Protein AF-0000000085141934 (afdb_homodimer)

Solvent-accessible surface area (backbone atoms only — not comparable to full-atom values): 21851 Å² total; per-residue (Å²): 130,81,70,78,76,76,70,78,76,74,47,70,60,29,41,35,45,53,34,51,67,64,70,46,56,40,81,40,24,25,36,36,51,43,63,67,32,80,94,67,38,55,36,77,86,66,45,39,72,68,51,45,50,60,54,63,32,51,36,57,75,70,73,80,62,63,93,77,66,41,42,32,33,40,36,23,40,51,70,57,92,44,36,26,33,28,64,47,36,29,38,47,75,44,71,34,67,92,65,46,52,99,59,34,39,30,41,42,62,42,81,46,67,72,53,53,75,37,41,58,21,31,25,29,41,51,64,95,53,65,87,61,34,53,34,54,15,70,63,46,25,65,23,40,52,68,28,29,38,74,65,72,69,64,72,62,73,55,76,75,72,59,75,63,54,72,67,60,52,48,61,64,66,46,62,77,66,77,62,77,74,65,79,78,68,74,78,70,78,78,123,130,81,70,77,77,75,70,77,78,76,47,71,60,28,42,34,43,51,34,50,67,63,69,45,58,40,81,40,24,26,36,34,53,44,64,68,32,80,95,68,38,55,37,77,85,66,45,39,73,69,51,45,49,59,54,65,33,51,38,56,75,68,74,82,63,61,94,77,65,40,42,32,34,40,36,24,39,52,71,56,92,43,37,27,33,29,63,46,37,30,39,47,75,44,71,34,68,91,66,46,52,99,59,35,38,31,43,42,63,42,82,46,67,71,54,54,75,38,43,58,20,32,24,31,40,52,66,95,52,66,86,61,34,54,33,54,15,70,64,44,25,66,23,41,52,67,29,29,37,74,66,72,69,64,71,62,74,55,77,74,74,59,74,62,54,72,66,60,51,48,62,65,69,44,62,78,65,75,64,78,69,67,77,78,66,72,76,69,76,76,122

pLDDT: mean 79.67, std 25.09, range [21.52, 98.88]

Nearest PDB structures (foldseek):
  3iuw-assembly1_A  TM=5.491E-01  e=1.235E+00  Enterococcus faecalis V583
  8pvk-assembly1_Cf  TM=3.190E-01  e=1.148E-01  Thermochaetoides thermophila DSM 1495
  8i9r-assembly1_Cy  TM=2.917E-01  e=1.385E-01  Thermochaetoides thermophila DSM 1495
  6m62-assembly1_v  TM=2.835E-01  e=7.975E-01  Saccharomyces cerevisiae S288C
  5wxl-assembly1_A  TM=2.607E-01  e=7.491E-01  Saccharomyces cerevisiae S288C

Radius of gyration: 30.85 Å; Cα contacts (8 Å, |Δi|>4): 625; chains: 2; bounding box: 71×120×101 Å

Organism: Micrococcus luteus (strain ATCC 4698 / DSM 20030 / JCM 1464 / CCM 169 / CCUG 5858 / IAM 1056 / NBRC 3333 / NCIMB 9278 / NCTC 2665 / VKM Ac-2230) (NCBI:txid465515)

Secondary structure (DSSP, 8-state):
-------PPPP--BHHHHHHHTT--GGGEEEEEE---TTS---TTT--HHHHHHHHHEEESSSSS-SS--SEEEEEEE-STTEEEEEEEEEEEEE-GGG--SSEEEEEEEE--TTGGGTTTEEEE--S-TT--EEEHHHHTTPBEEEES---------GGG----HHHHHHHHS-GGGS------------/-------PPPP--BHHHHHHHTT--GGGEEEEEE---TTS---TTT--HHHHHHHHHEEESSSSS-SS--SEEEEEEE-STTEEEEEEEEEEEEE-GGG--SSEEEEEEEE--TTGGGTTTEEEE--S-TT--EEEHHHHTTPBEEEES---------GGG----HHHHHHHHS-GGGS------------

Foldseek 3Di:
DPDPPPPPDDDFQFLLVVCVVLVHDLQQEKEFEDEADPVANPDPVSPDVVRVLVRVQKDWPDDLADPDHHQKYFYWYDPPAQKTATAFIKGWPAWPVVPDDPTITGTDIDTDCSPVQQHQFWIWGHDNPVVSRMDRRVVRRGTGTDTGDHDPPPPPPPPVVPPPDPVNVCVVPVPPVVPPPPPPPPPPPDD/DPDPPPPPDDDFQFLLVVCVVLVHDLQQEKEFEDEADPVANPDPVSPDVVRVLVRVQKDWPDDLADPDHHQKYFYWYDPPAQKTATAFIKGWPAWPVVPDDPTITGTDIDTDCSPVQQHQFWIWGHDNPVVSRMDRRVVRRGTGTDTGDHDPPPPPPPPVVPPPDPVNVCVVPVPPPPPPPPPPPPPPPDD

Structure (mmCIF, N/CA/C/O backbone):
data_AF-0000000085141934-model_v1
#
loop_
_entity.id
_entity.type
_entity.pdbx_description
1 polymer 'Uncharacterized protein'
#
loop_
_atom_site.group_PDB
_atom_site.id
_atom_site.type_symbol
_atom_site.label_atom_id
_atom_site.label_alt_id
_atom_site.label_comp_id
_atom_site.label_asym_id
_atom_site.label_entity_id
_atom_site.label_seq_id
_atom_site.pdbx_PDB_ins_code
_atom_site.Cartn_x
_atom_site.Cartn_y
_atom_site.Cartn_z
_atom_site.occupancy
_atom_site.B_iso_or_equiv
_atom_site.auth_seq_id
_atom_site.auth_comp_id
_atom_site.auth_asym_id
_atom_site.auth_atom_id
_atom_site.pdbx_PDB_model_num
ATOM 1 N N . MET A 1 1 ? 34.812 -0.593 -23.5 1 42.31 1 MET A N 1
ATOM 2 C CA . MET A 1 1 ? 34.312 -0.164 -22.188 1 42.31 1 MET A CA 1
ATOM 3 C C . MET A 1 1 ? 32.812 -0.449 -22.062 1 42.31 1 MET A C 1
ATOM 5 O O . MET A 1 1 ? 32.031 0.063 -22.844 1 42.31 1 MET A O 1
ATOM 9 N N . GLU A 1 2 ? 32.344 -1.693 -21.641 1 47.88 2 GLU A N 1
ATOM 10 C CA . GLU A 1 2 ? 30.938 -2.098 -21.562 1 47.88 2 GLU A CA 1
ATOM 11 C C . GLU A 1 2 ? 30.141 -1.168 -20.641 1 47.88 2 GLU A C 1
ATOM 13 O O . GLU A 1 2 ? 30.641 -0.764 -19.578 1 47.88 2 GLU A O 1
ATOM 18 N N . SER A 1 3 ? 29.453 -0.29 -21.188 1 53.97 3 SER A N 1
ATOM 19 C CA . SER A 1 3 ? 28.609 0.619 -20.422 1 53.97 3 SER A CA 1
ATOM 20 C C . SER A 1 3 ? 27.953 -0.098 -19.25 1 53.97 3 SER A C 1
ATOM 22 O O . SER A 1 3 ? 27.438 -1.211 -19.406 1 53.97 3 SER A O 1
ATOM 24 N N . PRO A 1 4 ? 28.281 0.188 -18.031 1 52.44 4 PRO A N 1
ATOM 25 C CA . PRO A 1 4 ? 27.703 -0.492 -16.875 1 52.44 4 PRO A CA 1
ATOM 26 C C . PRO A 1 4 ? 26.203 -0.729 -17.016 1 52.44 4 PRO A C 1
ATOM 28 O O . PRO A 1 4 ? 25.484 0.144 -17.5 1 52.44 4 PRO A O 1
ATOM 31 N N . GLN A 1 5 ? 25.75 -1.872 -17.453 1 55.22 5 GLN A N 1
ATOM 32 C CA . GLN A 1 5 ? 24.344 -2.236 -17.578 1 55.22 5 GLN A CA 1
ATOM 33 C C . GLN A 1 5 ? 23.531 -1.707 -16.406 1 55.22 5 GLN A C 1
ATOM 35 O O . GLN A 1 5 ? 23.797 -2.068 -15.25 1 55.22 5 GLN A O 1
ATOM 40 N N . LEU A 1 6 ? 23.062 -0.496 -16.328 1 58 6 LEU A N 1
ATOM 41 C CA . LEU A 1 6 ? 22.25 0.143 -15.305 1 58 6 LEU A CA 1
ATOM 42 C C . LEU A 1 6 ? 21.172 -0.812 -14.797 1 58 6 LEU A C 1
ATOM 44 O O . LEU A 1 6 ? 20.328 -1.276 -15.57 1 58 6 LEU A O 1
ATOM 48 N N . VAL A 1 7 ? 21.5 -1.661 -13.93 1 63 7 VAL A N 1
ATOM 49 C CA . VAL A 1 7 ? 20.5 -2.492 -13.25 1 63 7 VAL A CA 1
ATOM 50 C C . VAL A 1 7 ? 19.344 -1.623 -12.766 1 63 7 VAL A C 1
ATOM 52 O O . VAL A 1 7 ? 19.562 -0.609 -12.102 1 63 7 VAL A O 1
ATOM 55 N N . PRO A 1 8 ? 18.219 -1.773 -13.461 1 75.19 8 PRO A N 1
ATOM 56 C CA . PRO A 1 8 ? 17.062 -0.968 -13.039 1 75.19 8 PRO A CA 1
ATOM 57 C C . PRO A 1 8 ? 16.844 -0.999 -11.531 1 75.19 8 PRO A C 1
ATOM 59 O O . PRO A 1 8 ? 17.125 -2.014 -10.883 1 75.19 8 PRO A O 1
ATOM 62 N N . GLU A 1 9 ? 16.688 0.147 -10.836 1 83.88 9 GLU A N 1
ATOM 63 C CA . GLU A 1 9 ? 16.422 0.274 -9.406 1 83.88 9 GLU A CA 1
ATOM 64 C C . GLU A 1 9 ? 15.211 -0.568 -9 1 83.88 9 GLU A C 1
ATOM 66 O O . GLU A 1 9 ? 14.234 -0.662 -9.742 1 83.88 9 GLU A O 1
ATOM 71 N N . PRO A 1 10 ? 15.344 -1.278 -7.934 1 93 10 PRO A N 1
ATOM 72 C CA . PRO A 1 10 ? 14.227 -2.092 -7.449 1 93 10 PRO A CA 1
ATOM 73 C C . PRO A 1 10 ? 12.961 -1.269 -7.199 1 93 10 PRO A C 1
ATOM 75 O O . PRO A 1 10 ? 13.047 -0.092 -6.84 1 93 10 PRO A O 1
ATOM 78 N N . PHE A 1 11 ? 11.93 -1.837 -7.457 1 96.94 11 PHE A N 1
ATOM 79 C CA . PHE A 1 11 ? 10.641 -1.18 -7.273 1 96.94 11 PHE A CA 1
ATOM 80 C C . PHE A 1 11 ? 10.352 -0.966 -5.793 1 96.94 11 PHE A C 1
ATOM 82 O O . PHE A 1 11 ? 10.523 -1.879 -4.98 1 96.94 11 PHE A O 1
ATOM 89 N N . VAL A 1 12 ? 9.852 0.27 -5.473 1 97.38 12 VAL A N 1
ATOM 90 C CA . VAL A 1 12 ? 9.297 0.624 -4.168 1 97.38 12 VAL A CA 1
ATOM 91 C C . VAL A 1 12 ? 8.016 1.429 -4.359 1 97.38 12 VAL A C 1
ATOM 93 O O . VAL A 1 12 ? 7.984 2.396 -5.121 1 97.38 12 VAL A O 1
ATOM 96 N N . LEU A 1 13 ? 6.988 0.981 -3.738 1 98.62 13 LEU A N 1
ATOM 97 C CA . LEU A 1 13 ? 5.75 1.749 -3.82 1 98.62 13 LEU A CA 1
ATOM 98 C C . LEU A 1 13 ? 5.922 3.125 -3.184 1 98.62 13 LEU A C 1
ATOM 100 O O . LEU A 1 13 ? 6.453 3.24 -2.078 1 98.62 13 LEU A O 1
ATOM 104 N N . SER A 1 14 ? 5.43 4.113 -3.838 1 98.69 14 SER A N 1
ATOM 105 C CA . SER A 1 14 ? 5.598 5.477 -3.346 1 98.69 14 SER A CA 1
ATOM 106 C C . SER A 1 14 ? 4.258 6.094 -2.957 1 98.69 14 SER A C 1
ATOM 108 O O . SER A 1 14 ? 3.203 5.621 -3.391 1 98.69 14 SER A O 1
ATOM 110 N N . LEU A 1 15 ? 4.332 7.145 -2.127 1 98.81 15 LEU A N 1
ATOM 111 C CA . LEU A 1 15 ? 3.133 7.91 -1.802 1 98.81 15 LEU A CA 1
ATOM 112 C C . LEU A 1 15 ? 2.49 8.477 -3.064 1 98.81 15 LEU A C 1
ATOM 114 O O . LEU A 1 15 ? 1.263 8.539 -3.166 1 98.81 15 LEU A O 1
ATOM 118 N N . GLY A 1 16 ? 3.273 8.844 -4.012 1 98.69 16 GLY A N 1
ATOM 119 C CA . GLY A 1 16 ? 2.756 9.359 -5.273 1 98.69 16 GLY A CA 1
ATOM 120 C C . GLY A 1 16 ? 1.867 8.367 -6 1 98.69 16 GLY A C 1
ATOM 121 O O . GLY A 1 16 ? 0.856 8.75 -6.59 1 98.69 16 GLY A O 1
ATOM 122 N N . ALA A 1 17 ? 2.322 7.156 -6.016 1 98.56 17 ALA A N 1
ATOM 123 C CA . ALA A 1 17 ? 1.504 6.117 -6.637 1 98.56 17 ALA A CA 1
ATOM 124 C C . ALA A 1 17 ? 0.149 6 -5.941 1 98.56 17 ALA A C 1
ATOM 126 O O . ALA A 1 17 ? -0.879 5.832 -6.602 1 98.56 17 ALA A O 1
ATOM 127 N N . VAL A 1 18 ? 0.145 6.113 -4.633 1 98.75 18 VAL A N 1
ATOM 128 C CA . VAL A 1 18 ? -1.086 6.043 -3.854 1 98.75 18 VAL A CA 1
ATOM 129 C C . VAL A 1 18 ? -1.972 7.242 -4.172 1 98.75 18 VAL A C 1
ATOM 131 O O . VAL A 1 18 ? -3.172 7.09 -4.41 1 98.75 18 VAL A O 1
ATOM 134 N N . LEU A 1 19 ? -1.377 8.43 -4.172 1 98.69 19 LEU A N 1
ATOM 135 C CA . LEU A 1 19 ? -2.135 9.633 -4.492 1 98.69 19 LEU A CA 1
ATOM 136 C C . LEU A 1 19 ? -2.744 9.539 -5.887 1 98.69 19 LEU A C 1
ATOM 138 O O . LEU A 1 19 ? -3.916 9.867 -6.082 1 98.69 19 LEU A O 1
ATOM 142 N N . GLY A 1 20 ? -1.909 9.039 -6.816 1 98.38 20 GLY A N 1
ATOM 143 C CA . GLY A 1 20 ? -2.41 8.859 -8.164 1 98.38 20 GLY A CA 1
ATOM 144 C C . GLY A 1 20 ? -3.592 7.906 -8.242 1 98.38 20 GLY A C 1
ATOM 145 O O . GLY A 1 20 ? -4.574 8.188 -8.93 1 98.38 20 GLY A O 1
ATOM 146 N N . ALA A 1 21 ? -3.484 6.84 -7.582 1 98.25 21 ALA A N 1
ATOM 147 C CA . ALA A 1 21 ? -4.57 5.863 -7.559 1 98.25 21 ALA A CA 1
ATOM 148 C C . ALA A 1 21 ? -5.844 6.473 -6.984 1 98.25 21 ALA A C 1
ATOM 150 O O . ALA A 1 21 ? -6.953 6.105 -7.387 1 98.25 21 ALA A O 1
ATOM 151 N N . ALA A 1 22 ? -5.672 7.402 -6.055 1 97.88 22 ALA A N 1
ATOM 152 C CA . ALA A 1 22 ? -6.816 8.031 -5.398 1 97.88 22 ALA A CA 1
ATOM 153 C C . ALA A 1 22 ? -7.324 9.219 -6.211 1 97.88 22 ALA A C 1
ATOM 155 O O . ALA A 1 22 ? -8.297 9.875 -5.82 1 97.88 22 ALA A O 1
ATOM 156 N N . GLY A 1 23 ? -6.625 9.539 -7.281 1 97.12 23 GLY A N 1
ATOM 157 C CA . GLY A 1 23 ? -7.039 10.656 -8.117 1 97.12 23 GLY A CA 1
ATOM 158 C C . GLY A 1 23 ? -6.656 12.008 -7.547 1 97.12 23 GLY A C 1
ATOM 159 O O . GLY A 1 23 ? -7.285 13.023 -7.859 1 97.12 23 GLY A O 1
ATOM 160 N N . LEU A 1 24 ? -5.715 12.016 -6.637 1 98.12 24 LEU A N 1
ATOM 161 C CA . LEU A 1 24 ? -5.25 13.266 -6.039 1 98.12 24 LEU A CA 1
ATOM 162 C C . LEU A 1 24 ? -4.02 13.789 -6.77 1 98.12 24 LEU A C 1
ATOM 164 O O . LEU A 1 24 ? -3.016 13.086 -6.895 1 98.12 24 LEU A O 1
ATOM 168 N N . ASP A 1 25 ? -4.102 15 -7.27 1 98.38 25 ASP A N 1
ATOM 169 C CA . ASP A 1 25 ? -2.953 15.664 -7.871 1 98.38 25 ASP A CA 1
ATOM 170 C C . ASP A 1 25 ? -1.939 16.078 -6.805 1 98.38 25 ASP A C 1
ATOM 172 O O . ASP A 1 25 ? -2.264 16.844 -5.891 1 98.38 25 ASP A O 1
ATOM 176 N N . PRO A 1 26 ? -0.766 15.578 -6.961 1 98.31 26 PRO A N 1
ATOM 177 C CA . PRO A 1 26 ? 0.244 15.938 -5.965 1 98.31 26 PRO A CA 1
ATOM 178 C C . PRO A 1 26 ? 0.395 17.453 -5.797 1 98.31 26 PRO A C 1
ATOM 180 O O . PRO A 1 26 ? 0.723 17.922 -4.707 1 98.31 26 PRO A O 1
ATOM 183 N N . HIS A 1 27 ? 0.142 18.25 -6.809 1 98.25 27 HIS A N 1
ATOM 184 C CA . HIS A 1 27 ? 0.285 19.703 -6.719 1 98.25 27 HIS A CA 1
ATOM 185 C C . HIS A 1 27 ? -0.784 20.297 -5.812 1 98.25 27 HIS A C 1
ATOM 187 O O . HIS A 1 27 ? -0.673 21.453 -5.398 1 98.25 27 HIS A O 1
ATOM 193 N N . ASP A 1 28 ? -1.789 19.547 -5.539 1 98.31 28 ASP A N 1
ATOM 194 C CA . ASP A 1 28 ? -2.867 20.016 -4.668 1 98.31 28 ASP A CA 1
ATOM 195 C C . ASP A 1 28 ? -2.703 19.469 -3.252 1 98.31 28 ASP A C 1
ATOM 197 O O . ASP A 1 28 ? -3.639 19.516 -2.451 1 98.31 28 ASP A O 1
ATOM 201 N N . VAL A 1 29 ? -1.527 18.938 -3.027 1 98.62 29 VAL A N 1
ATOM 202 C CA . VAL A 1 29 ? -1.335 18.25 -1.756 1 98.62 29 VAL A CA 1
ATOM 203 C C . VAL A 1 29 ? -0.199 18.906 -0.978 1 98.62 29 VAL A C 1
ATOM 205 O O . VAL A 1 29 ? 0.802 19.328 -1.563 1 98.62 29 VAL A O 1
ATOM 208 N N . LEU A 1 30 ? -0.38 19.078 0.285 1 98.31 30 LEU A N 1
ATOM 209 C CA . LEU A 1 30 ? 0.646 19.422 1.262 1 98.31 30 LEU A CA 1
ATOM 210 C C . LEU A 1 30 ? 0.775 18.344 2.324 1 98.31 30 LEU A C 1
ATOM 212 O O . LEU A 1 30 ? -0.21 17.969 2.971 1 98.31 30 LEU A O 1
ATOM 216 N N . ALA A 1 31 ? 1.933 17.75 2.41 1 98.31 31 ALA A N 1
ATOM 217 C CA . ALA A 1 31 ? 2.193 16.797 3.48 1 98.31 31 ALA A CA 1
ATOM 218 C C . ALA A 1 31 ? 2.754 17.484 4.715 1 98.31 31 ALA A C 1
ATOM 220 O O . ALA A 1 31 ? 3.709 18.266 4.621 1 98.31 31 ALA A O 1
ATOM 221 N N . ILE A 1 32 ? 2.15 17.234 5.82 1 97.06 32 ILE A N 1
ATOM 222 C CA . ILE A 1 32 ? 2.547 17.844 7.078 1 97.06 32 ILE A CA 1
ATOM 223 C C . ILE A 1 32 ? 2.889 16.766 8.102 1 97.06 32 ILE A C 1
ATOM 225 O O . ILE A 1 32 ? 2.1 15.852 8.328 1 97.06 32 ILE A O 1
ATOM 229 N N . ARG A 1 33 ? 4.051 16.859 8.672 1 96.44 33 ARG A N 1
ATOM 230 C CA . ARG A 1 33 ? 4.5 15.891 9.656 1 96.44 33 ARG A CA 1
ATOM 231 C C . ARG A 1 33 ? 4.617 16.516 11.039 1 96.44 33 ARG A C 1
ATOM 233 O O . ARG A 1 33 ? 5.438 17.422 11.25 1 96.44 33 ARG A O 1
ATOM 240 N N . HIS A 1 34 ? 3.834 15.992 11.961 1 94 34 HIS A N 1
ATOM 241 C CA . HIS A 1 34 ? 3.93 16.422 13.359 1 94 34 HIS A CA 1
ATOM 242 C C . HIS A 1 34 ? 4.707 15.406 14.188 1 94 34 HIS A C 1
ATOM 244 O O . HIS A 1 34 ? 4.75 14.219 13.844 1 94 34 HIS A O 1
ATOM 250 N N . THR A 1 35 ? 5.359 15.898 15.133 1 90.06 35 THR A N 1
ATOM 251 C CA . THR A 1 35 ? 5.973 15.07 16.172 1 90.06 35 THR A CA 1
ATOM 252 C C . THR A 1 35 ? 5.391 15.398 17.531 1 90.06 35 THR A C 1
ATOM 254 O O . THR A 1 35 ? 4.762 16.438 17.719 1 90.06 35 THR A O 1
ATOM 257 N N . TYR A 1 36 ? 5.582 14.5 18.422 1 85.06 36 TYR A N 1
ATOM 258 C CA . TYR A 1 36 ? 5.07 14.711 19.766 1 85.06 36 TYR A CA 1
ATOM 259 C C . TYR A 1 36 ? 6.02 15.586 20.578 1 85.06 36 TYR A C 1
ATOM 261 O O . TYR A 1 36 ? 7.211 15.289 20.672 1 85.06 36 TYR A O 1
ATOM 269 N N . LYS A 1 37 ? 5.457 16.656 20.969 1 82.62 37 LYS A N 1
ATOM 270 C CA . LYS A 1 37 ? 6.18 17.578 21.844 1 82.62 37 LYS A CA 1
ATOM 271 C C . LYS A 1 37 ? 5.285 18.094 22.969 1 82.62 37 LYS A C 1
ATOM 273 O O . LYS A 1 37 ? 4.086 18.297 22.766 1 82.62 37 LYS A O 1
ATOM 278 N N . GLU A 1 38 ? 5.891 18.312 24.062 1 76.31 38 GLU A N 1
ATOM 279 C CA . GLU A 1 38 ? 5.152 18.766 25.25 1 76.31 38 GLU A CA 1
ATOM 280 C C . GLU A 1 38 ? 4.348 20.031 24.953 1 76.31 38 GLU A C 1
ATOM 282 O O . GLU A 1 38 ? 3.205 20.156 25.391 1 76.31 38 GLU A O 1
ATOM 287 N N . SER A 1 39 ? 4.852 20.984 24.281 1 75.25 39 SER A N 1
ATOM 288 C CA . SER A 1 39 ? 4.211 22.266 24.016 1 75.25 39 SER A CA 1
ATOM 289 C C . SER A 1 39 ? 3.148 22.141 22.938 1 75.25 39 SER A C 1
ATOM 291 O O . SER A 1 39 ? 2.297 23.016 22.781 1 75.25 39 SER A O 1
ATOM 293 N N . GLY A 1 40 ? 2.977 21.047 22.312 1 79.94 40 GLY A N 1
ATOM 294 C CA . GLY A 1 40 ? 2.027 20.844 21.219 1 79.94 40 GLY A CA 1
ATOM 295 C C . GLY A 1 40 ? 1.175 19.594 21.406 1 79.94 40 GLY A C 1
ATOM 296 O O . GLY A 1 40 ? 0.224 19.594 22.203 1 79.94 40 GLY A O 1
ATOM 297 N N . LEU A 1 41 ? 1.543 18.641 20.688 1 84.19 41 LEU A N 1
ATOM 298 C CA . LEU A 1 41 ? 0.923 17.328 20.828 1 84.19 41 LEU A CA 1
ATOM 299 C C . LEU A 1 41 ? 1.785 16.406 21.688 1 84.19 41 LEU A C 1
ATOM 301 O O . LEU A 1 41 ? 2.725 15.781 21.188 1 84.19 41 LEU A O 1
ATOM 305 N N . PRO A 1 42 ? 1.456 16.375 22.938 1 78.25 42 PRO A N 1
ATOM 306 C CA . PRO A 1 42 ? 2.432 15.789 23.859 1 78.25 42 PRO A CA 1
ATOM 307 C C . PRO A 1 42 ? 2.562 14.281 23.703 1 78.25 42 PRO A C 1
ATOM 309 O O . PRO A 1 42 ? 3.596 13.703 24.062 1 78.25 42 PRO A O 1
ATOM 312 N N . SER A 1 43 ? 1.417 13.57 23.391 1 81.19 43 SER A N 1
ATOM 313 C CA . SER A 1 43 ? 1.442 12.125 23.219 1 81.19 43 SER A CA 1
ATOM 314 C C . SER A 1 43 ? 0.399 11.664 22.219 1 81.19 43 SER A C 1
ATOM 316 O O . SER A 1 43 ? -0.473 12.438 21.812 1 81.19 43 SER A O 1
ATOM 318 N N . ARG A 1 44 ? 0.623 10.445 21.797 1 81.19 44 ARG A N 1
ATOM 319 C CA . ARG A 1 44 ? -0.367 9.852 20.906 1 81.19 44 ARG A CA 1
ATOM 320 C C . ARG A 1 44 ? -1.753 9.859 21.547 1 81.19 44 ARG A C 1
ATOM 322 O O . ARG A 1 44 ? -2.746 10.156 20.875 1 81.19 44 ARG A O 1
ATOM 329 N N . ALA A 1 45 ? -1.736 9.516 22.781 1 81 45 ALA A N 1
ATOM 330 C CA . ALA A 1 45 ? -3.004 9.469 23.516 1 81 45 ALA A CA 1
ATOM 331 C C . ALA A 1 45 ? -3.646 10.852 23.578 1 81 45 ALA A C 1
ATOM 333 O O . ALA A 1 45 ? -4.871 10.984 23.516 1 81 45 ALA A O 1
ATOM 334 N N . ALA A 1 46 ? -2.852 11.805 23.703 1 85.06 46 ALA A N 1
ATOM 335 C CA . ALA A 1 46 ? -3.344 13.172 23.859 1 85.06 46 ALA A CA 1
ATOM 336 C C . ALA A 1 46 ? -3.668 13.789 22.5 1 85.06 46 ALA A C 1
ATOM 338 O O . ALA A 1 46 ? -4.355 14.812 22.422 1 85.06 46 ALA A O 1
ATOM 339 N N . ALA A 1 47 ? -3.178 13.18 21.438 1 87.81 47 ALA A N 1
ATOM 340 C CA . ALA A 1 47 ? -3.355 13.719 20.094 1 87.81 47 ALA A CA 1
ATOM 341 C C . ALA A 1 47 ? -4.672 13.242 19.484 1 87.81 47 ALA A C 1
ATOM 343 O O . ALA A 1 47 ? -4.676 12.539 18.469 1 87.81 47 ALA A O 1
ATOM 344 N N . THR A 1 48 ? -5.762 13.727 20.094 1 90.19 48 THR A N 1
ATOM 345 C CA . THR A 1 48 ? -7.074 13.438 19.531 1 90.19 48 THR A CA 1
ATOM 346 C C . THR A 1 48 ? -7.25 14.117 18.172 1 90.19 48 THR A C 1
ATOM 348 O O . THR A 1 48 ? -6.555 15.086 17.859 1 90.19 48 THR A O 1
ATOM 351 N N . PRO A 1 49 ? -8.148 13.617 17.391 1 93.69 49 PRO A N 1
ATOM 352 C CA . PRO A 1 49 ? -8.398 14.258 16.109 1 93.69 49 PRO A CA 1
ATOM 353 C C . PRO A 1 49 ? -8.688 15.75 16.234 1 93.69 49 PRO A C 1
ATOM 355 O O . PRO A 1 49 ? -8.203 16.547 15.422 1 93.69 49 PRO A O 1
ATOM 358 N N . GLU A 1 50 ? -9.453 16.094 17.266 1 93.44 50 GLU A N 1
ATOM 359 C CA . GLU A 1 50 ? -9.805 17.5 17.469 1 93.44 50 GLU A CA 1
ATOM 360 C C . GLU A 1 50 ? -8.57 18.328 17.797 1 93.44 50 GLU A C 1
ATOM 362 O O . GLU A 1 50 ? -8.422 19.453 17.312 1 93.44 50 GLU A O 1
ATOM 367 N N . ARG A 1 51 ? -7.719 17.797 18.641 1 92.88 51 ARG A N 1
ATOM 368 C CA . ARG A 1 51 ? -6.523 18.516 19.047 1 92.88 51 ARG A CA 1
ATOM 369 C C . ARG A 1 51 ? -5.527 18.641 17.891 1 92.88 51 ARG A C 1
ATOM 371 O O . ARG A 1 51 ? -4.879 19.672 17.734 1 92.88 51 ARG A O 1
ATOM 378 N N . VAL A 1 52 ? -5.402 17.609 17.125 1 95.44 52 VAL A N 1
ATOM 379 C CA . VAL A 1 52 ? -4.492 17.641 15.984 1 95.44 52 VAL A CA 1
ATOM 380 C C . VAL A 1 52 ? -4.965 18.688 14.977 1 95.44 52 VAL A C 1
ATOM 382 O O . VAL A 1 52 ? -4.156 19.453 14.445 1 95.44 52 VAL A O 1
ATOM 385 N N . LEU A 1 53 ? -6.246 18.703 14.75 1 96.5 53 LEU A N 1
ATOM 386 C CA . LEU A 1 53 ? -6.793 19.688 13.82 1 96.5 53 LEU A CA 1
ATOM 387 C C . LEU A 1 53 ? -6.527 21.094 14.312 1 96.5 53 LEU A C 1
ATOM 389 O O . LEU A 1 53 ? -6.062 21.953 13.547 1 96.5 53 LEU A O 1
ATOM 393 N N . ALA A 1 54 ? -6.824 21.344 15.617 1 93.94 54 ALA A N 1
ATOM 394 C CA . ALA A 1 54 ? -6.617 22.656 16.219 1 93.94 54 ALA A CA 1
ATOM 395 C C . ALA A 1 54 ? -5.152 23.062 16.125 1 93.94 54 ALA A C 1
ATOM 397 O O . ALA A 1 54 ? -4.844 24.234 15.852 1 93.94 54 ALA A O 1
ATOM 398 N N . TYR A 1 55 ? -4.332 22.125 16.406 1 93.31 55 TYR A N 1
ATOM 399 C CA . TYR A 1 55 ? -2.895 22.359 16.359 1 93.31 55 TYR A CA 1
ATOM 400 C C . TYR A 1 55 ? -2.426 22.656 14.945 1 93.31 55 TYR A C 1
ATOM 402 O O . TYR A 1 55 ? -1.644 23.594 14.727 1 93.31 55 TYR A O 1
ATOM 410 N N . THR A 1 56 ? -2.924 21.906 13.953 1 94.5 56 THR A N 1
ATOM 411 C CA . THR A 1 56 ? -2.451 21.969 12.57 1 94.5 56 THR A CA 1
ATOM 412 C C . THR A 1 56 ? -2.898 23.266 11.914 1 94.5 56 THR A C 1
ATOM 414 O O . THR A 1 56 ? -2.152 23.859 11.125 1 94.5 56 THR A O 1
ATOM 417 N N . ARG A 1 57 ? -4.082 23.734 12.211 1 95.12 57 ARG A N 1
ATOM 418 C CA . ARG A 1 57 ? -4.645 24.875 11.516 1 95.12 57 ARG A CA 1
ATOM 419 C C . ARG A 1 57 ? -3.938 26.172 11.93 1 95.12 57 ARG A C 1
ATOM 421 O O . ARG A 1 57 ? -4.098 27.203 11.289 1 95.12 57 ARG A O 1
ATOM 428 N N . GLU A 1 58 ? -3.256 26.125 13.094 1 92.62 58 GLU A N 1
ATOM 429 C CA . GLU A 1 58 ? -2.486 27.266 13.578 1 92.62 58 GLU A CA 1
ATOM 430 C C . GLU A 1 58 ? -1.059 27.234 13.039 1 92.62 58 GLU A C 1
ATOM 432 O O . GLU A 1 58 ? -0.307 26.297 13.312 1 92.62 58 GLU A O 1
ATOM 437 N N . GLN A 1 59 ? -0.754 28.234 12.242 1 89 59 GLN A N 1
ATOM 438 C CA . GLN A 1 59 ? 0.571 28.25 11.633 1 89 59 GLN A CA 1
ATOM 439 C C . GLN A 1 59 ? 1.274 29.594 11.883 1 89 59 GLN A C 1
ATOM 441 O O . GLN A 1 59 ? 0.62 30.609 12.055 1 89 59 GLN A O 1
ATOM 446 N N . HIS A 1 60 ? 2.537 29.562 11.914 1 83.19 60 HIS A N 1
ATOM 447 C CA . HIS A 1 60 ? 3.305 30.797 12.07 1 83.19 60 HIS A CA 1
ATOM 448 C C . HIS A 1 60 ? 3.395 31.562 10.75 1 83.19 60 HIS A C 1
ATOM 450 O O . HIS A 1 60 ? 3.346 30.953 9.672 1 83.19 60 HIS A O 1
ATOM 456 N N . HIS A 1 61 ? 3.582 32.906 10.883 1 77.69 61 HIS A N 1
ATOM 457 C CA . HIS A 1 61 ? 3.727 33.75 9.711 1 77.69 61 HIS A CA 1
ATOM 458 C C . HIS A 1 61 ? 5.027 33.469 8.977 1 77.69 61 HIS A C 1
ATOM 460 O O . HIS A 1 61 ? 5.09 33.594 7.746 1 77.69 61 HIS A O 1
ATOM 466 N N . VAL A 1 62 ? 5.953 33.125 9.789 1 70.69 62 VAL A N 1
ATOM 467 C CA . VAL A 1 62 ? 7.281 32.906 9.219 1 70.69 62 VAL A CA 1
ATOM 468 C C . VAL A 1 62 ? 7.676 31.422 9.375 1 70.69 62 VAL A C 1
ATOM 470 O O . VAL A 1 62 ? 7.176 30.734 10.266 1 70.69 62 VAL A O 1
ATOM 473 N N . GLY A 1 63 ? 8.328 30.953 8.266 1 73.5 63 GLY A N 1
ATOM 474 C CA . GLY A 1 63 ? 8.852 29.609 8.43 1 73.5 63 GLY A CA 1
ATOM 475 C C . GLY A 1 63 ? 8.594 28.719 7.227 1 73.5 63 GLY A C 1
ATOM 476 O O . GLY A 1 63 ? 8.586 29.188 6.086 1 73.5 63 GLY A O 1
ATOM 477 N N . LYS A 1 64 ? 8.477 27.406 7.512 1 78.12 64 LYS A N 1
ATOM 478 C CA . LYS A 1 64 ? 8.5 26.359 6.5 1 78.12 64 LYS A CA 1
ATOM 479 C C . LYS A 1 64 ? 7.121 26.172 5.875 1 78.12 64 LYS A C 1
ATOM 481 O O . LYS A 1 64 ? 6.996 25.562 4.809 1 78.12 64 LYS A O 1
ATOM 486 N N . PHE A 1 65 ? 6.105 26.891 6.488 1 88.25 65 PHE A N 1
ATOM 487 C CA . PHE A 1 65 ? 4.746 26.703 5.988 1 88.25 65 PHE A CA 1
ATOM 488 C C . PHE A 1 65 ? 4.48 27.625 4.801 1 88.25 65 PHE A C 1
ATOM 490 O O . PHE A 1 65 ? 4.754 28.828 4.867 1 88.25 65 PHE A O 1
ATOM 497 N N . PRO A 1 66 ? 3.941 27.094 3.783 1 90.25 66 PRO A N 1
ATOM 498 C CA . PRO A 1 66 ? 3.766 27.906 2.572 1 90.25 66 PRO A CA 1
ATOM 499 C C . PRO A 1 66 ? 2.816 29.078 2.779 1 90.25 66 PRO A C 1
ATOM 501 O O . PRO A 1 66 ? 1.859 28.984 3.551 1 90.25 66 PRO A O 1
ATOM 504 N N . LYS A 1 67 ? 3.09 30.125 2.059 1 88.25 67 LYS A N 1
ATOM 505 C CA . LYS A 1 67 ? 2.215 31.281 2.088 1 88.25 67 LYS A CA 1
ATOM 506 C C . LYS A 1 67 ? 0.817 30.938 1.583 1 88.25 67 LYS A C 1
ATOM 508 O O . LYS A 1 67 ? -0.182 31.391 2.145 1 88.25 67 LYS A O 1
ATOM 513 N N . GLU A 1 68 ? 0.813 30.141 0.49 1 92 68 GLU A N 1
ATOM 514 C CA . GLU A 1 68 ? -0.434 29.625 -0.074 1 92 68 GLU A CA 1
ATOM 515 C C . GLU A 1 68 ? -0.462 28.109 -0.066 1 92 68 GLU A C 1
ATOM 517 O O . GLU A 1 68 ? -0.13 27.469 -1.068 1 92 68 GLU A O 1
ATOM 522 N N . PRO A 1 69 ? -0.88 27.578 1.06 1 95.19 69 PRO A N 1
ATOM 523 C CA . PRO A 1 69 ? -0.843 26.109 1.164 1 95.19 69 PRO A CA 1
ATOM 524 C C . PRO A 1 69 ? -1.869 25.438 0.262 1 95.19 69 PRO A C 1
ATOM 526 O O . PRO A 1 69 ? -2.951 25.984 0.028 1 95.19 69 PRO A O 1
ATOM 529 N N . ALA A 1 70 ? -1.55 24.25 -0.198 1 97.88 70 ALA A N 1
ATOM 530 C CA . ALA A 1 70 ? -2.375 23.438 -1.099 1 97.88 70 ALA A CA 1
ATOM 531 C C . ALA A 1 70 ? -3.713 23.094 -0.451 1 97.88 70 ALA A C 1
ATOM 533 O O . ALA A 1 70 ? -3.889 23.266 0.757 1 97.88 70 ALA A O 1
ATOM 534 N N . ARG A 1 71 ? -4.555 22.656 -1.238 1 98.19 71 ARG A N 1
ATOM 535 C CA . ARG A 1 71 ? -5.938 22.406 -0.844 1 98.19 71 ARG A CA 1
ATOM 536 C C . ARG A 1 71 ? -6.031 21.203 0.087 1 98.19 71 ARG A C 1
ATOM 538 O O . ARG A 1 71 ? -6.816 21.203 1.037 1 98.19 71 ARG A O 1
ATOM 545 N N . HIS A 1 72 ? -5.293 20.141 -0.206 1 98.81 72 HIS A N 1
ATOM 546 C CA . HIS A 1 72 ? -5.395 18.922 0.581 1 98.81 72 HIS A CA 1
ATOM 547 C C . HIS A 1 72 ? -4.152 18.719 1.442 1 98.81 72 HIS A C 1
ATOM 549 O O . HIS A 1 72 ? -3.041 18.594 0.921 1 98.81 72 HIS A O 1
ATOM 555 N N . TRP A 1 73 ? -4.383 18.75 2.738 1 98.69 73 TRP A N 1
ATOM 556 C CA . TRP A 1 73 ? -3.299 18.531 3.691 1 98.69 73 TRP A CA 1
ATOM 557 C C . TRP A 1 73 ? -3.283 17.078 4.172 1 98.69 73 TRP A C 1
ATOM 559 O O . TRP A 1 73 ? -4.273 16.594 4.719 1 98.69 73 TRP A O 1
ATOM 569 N N . LEU A 1 74 ? -2.26 16.344 3.854 1 98.88 74 LEU A N 1
ATOM 570 C CA . LEU A 1 74 ? -2.037 15.039 4.457 1 98.88 74 LEU A CA 1
ATOM 571 C C . LEU A 1 74 ? -1.311 15.172 5.793 1 98.88 74 LEU A C 1
ATOM 573 O O . LEU A 1 74 ? -0.168 15.633 5.836 1 98.88 74 LEU A O 1
ATOM 577 N N . ILE A 1 75 ? -1.943 14.758 6.879 1 98.31 75 ILE A N 1
ATOM 578 C CA . ILE A 1 75 ? -1.383 14.914 8.219 1 98.31 75 ILE A CA 1
ATOM 579 C C . ILE A 1 75 ? -0.708 13.617 8.656 1 98.31 75 ILE A C 1
ATOM 581 O O . ILE A 1 75 ? -1.364 12.578 8.773 1 98.31 75 ILE A O 1
ATOM 585 N N . PHE A 1 76 ? 0.554 13.703 8.844 1 97.75 76 PHE A N 1
ATOM 586 C CA . P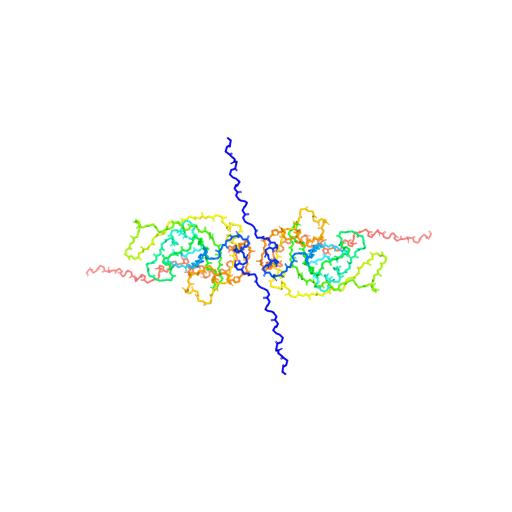HE A 1 76 ? 1.336 12.57 9.32 1 97.75 76 PHE A CA 1
ATOM 587 C C . PHE A 1 76 ? 1.812 12.805 10.75 1 97.75 76 PHE A C 1
ATOM 589 O O . PHE A 1 76 ? 2.111 13.938 11.133 1 97.75 76 PHE A O 1
ATOM 596 N N . MET A 1 77 ? 1.884 11.711 11.508 1 95.12 77 MET A N 1
ATOM 597 C CA . MET A 1 77 ? 2.506 11.711 12.828 1 95.12 77 MET A CA 1
ATOM 598 C C . MET A 1 77 ? 3.781 10.867 12.828 1 95.12 77 MET A C 1
ATOM 600 O O . MET A 1 77 ? 3.791 9.75 12.32 1 95.12 77 MET A O 1
ATOM 604 N N . GLY A 1 78 ? 4.805 11.438 13.391 1 94.56 78 GLY A N 1
ATOM 605 C CA . GLY A 1 78 ? 6.062 10.711 13.484 1 94.56 78 GLY A CA 1
ATOM 606 C C . GLY A 1 78 ? 6.031 9.586 14.508 1 94.56 78 GLY A C 1
ATOM 607 O O . GLY A 1 78 ? 5.578 9.781 15.633 1 94.56 78 GLY A O 1
ATOM 608 N N . GLU A 1 79 ? 6.484 8.398 14.078 1 89.5 79 GLU A N 1
ATOM 609 C CA . GLU A 1 79 ? 6.582 7.238 14.961 1 89.5 79 GLU A CA 1
ATOM 610 C C . GLU A 1 79 ? 8.039 6.844 15.195 1 89.5 79 GLU A C 1
ATOM 612 O O . GLU A 1 79 ? 8.375 5.656 15.203 1 89.5 79 GLU A O 1
ATOM 617 N N . GLY A 1 80 ? 8.883 7.719 15.398 1 88.12 80 GLY A N 1
ATOM 618 C CA . GLY A 1 80 ? 10.312 7.461 15.539 1 88.12 80 GLY A CA 1
ATOM 619 C C . GLY A 1 80 ? 11.055 7.527 14.219 1 88.12 80 GLY A C 1
ATOM 620 O O . GLY A 1 80 ? 10.539 7.09 13.188 1 88.12 80 GLY A O 1
ATOM 621 N N . GLY A 1 81 ? 12.25 8.117 14.273 1 92.06 81 GLY A N 1
ATOM 622 C CA . GLY A 1 81 ? 13.008 8.289 13.047 1 92.06 81 GLY A CA 1
ATOM 623 C C . GLY A 1 81 ? 12.227 9.008 11.961 1 92.06 81 GLY A C 1
ATOM 624 O O . GLY A 1 81 ? 11.695 10.102 12.188 1 92.06 81 GLY A O 1
ATOM 625 N N . ARG A 1 82 ? 12.172 8.359 10.742 1 95.75 82 ARG A N 1
ATOM 626 C CA . ARG A 1 82 ? 11.508 8.992 9.602 1 95.75 82 ARG A CA 1
ATOM 627 C C . ARG A 1 82 ? 10.156 8.352 9.328 1 95.75 82 ARG A C 1
ATOM 629 O O . ARG A 1 82 ? 9.484 8.695 8.352 1 95.75 82 ARG A O 1
ATOM 636 N N . ARG A 1 83 ? 9.867 7.414 10.164 1 95.81 83 ARG A N 1
ATOM 637 C CA . ARG A 1 83 ? 8.578 6.742 10.031 1 95.81 83 ARG A CA 1
ATOM 638 C C . ARG A 1 83 ? 7.426 7.695 10.344 1 95.81 83 ARG A C 1
ATOM 640 O O . ARG A 1 83 ? 7.391 8.305 11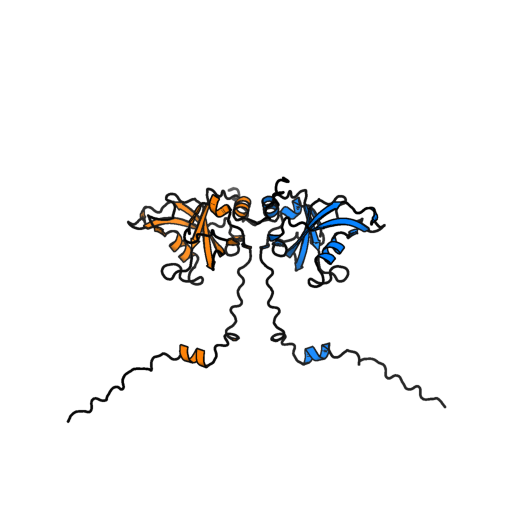.422 1 95.81 83 ARG A O 1
ATOM 647 N N . SER A 1 84 ? 6.457 7.84 9.422 1 96.94 84 SER A N 1
ATOM 648 C CA . SER A 1 84 ? 5.371 8.812 9.547 1 96.94 84 SER A CA 1
ATOM 649 C C . SER A 1 84 ? 4.031 8.195 9.164 1 96.94 84 SER A C 1
ATOM 651 O O . SER A 1 84 ? 3.848 7.758 8.023 1 96.94 84 SER A O 1
ATOM 653 N N . ARG A 1 85 ? 3.154 8.188 10.055 1 97.12 85 ARG A N 1
ATOM 654 C CA . ARG A 1 85 ? 1.855 7.562 9.844 1 97.12 85 ARG A CA 1
ATOM 655 C C . ARG A 1 85 ? 0.798 8.594 9.477 1 97.12 85 ARG A C 1
ATOM 657 O O . ARG A 1 85 ? 0.672 9.625 10.141 1 97.12 85 ARG A O 1
ATOM 664 N N . LEU A 1 86 ? 0.066 8.297 8.406 1 98.38 86 LEU A N 1
ATOM 665 C CA . LEU A 1 86 ? -1.056 9.156 8.031 1 98.38 86 LEU A CA 1
ATOM 666 C C . LEU A 1 86 ? -2.17 9.078 9.07 1 98.38 86 LEU A C 1
ATOM 668 O O . LEU A 1 86 ? -2.666 7.988 9.367 1 98.38 86 LEU A O 1
ATOM 672 N N . THR A 1 87 ? -2.6 10.234 9.562 1 97.06 87 THR A N 1
ATOM 673 C CA . THR A 1 87 ? -3.639 10.211 10.586 1 97.06 87 THR A CA 1
ATOM 674 C C . THR A 1 87 ? -4.922 10.859 10.078 1 97.06 87 THR A C 1
ATOM 676 O O . THR A 1 87 ? -6.02 10.523 10.523 1 97.06 87 THR A O 1
ATOM 679 N N . ALA A 1 88 ? -4.777 11.75 9.133 1 98 88 ALA A N 1
ATOM 680 C CA . ALA A 1 88 ? -5.953 12.43 8.594 1 98 88 ALA A CA 1
ATOM 681 C C . ALA A 1 88 ? -5.625 13.125 7.277 1 98 88 ALA A C 1
ATOM 683 O O . ALA A 1 88 ? -4.453 13.32 6.945 1 98 88 ALA A O 1
ATOM 684 N N . VAL A 1 89 ? -6.668 13.453 6.547 1 98.62 89 VAL A N 1
ATOM 685 C CA . VAL A 1 89 ? -6.602 14.367 5.414 1 98.62 89 VAL A CA 1
ATOM 686 C C . VAL A 1 89 ? -7.547 15.547 5.648 1 98.62 89 VAL A C 1
ATOM 688 O O . VAL A 1 89 ? -8.719 15.352 5.973 1 98.62 89 VAL A O 1
ATOM 691 N N . TYR A 1 90 ? -6.984 16.719 5.57 1 98.62 90 TYR A N 1
ATOM 692 C CA . TYR A 1 90 ? -7.801 17.922 5.723 1 98.62 90 TYR A CA 1
ATOM 693 C C . TYR A 1 90 ? -7.98 18.641 4.387 1 98.62 90 TYR A C 1
ATOM 695 O O . TYR A 1 90 ? -7.078 18.641 3.549 1 98.62 90 TYR A O 1
ATOM 703 N N . GLU A 1 91 ? -9.094 19.219 4.203 1 98.62 91 GLU A N 1
ATOM 704 C CA . GLU A 1 91 ? -9.305 20.203 3.145 1 98.62 91 GLU A CA 1
ATOM 705 C C . GLU A 1 91 ? -9.062 21.625 3.656 1 98.62 91 GLU A C 1
ATOM 707 O O . GLU A 1 91 ? -9.664 22.047 4.645 1 98.62 91 GLU A O 1
ATOM 712 N N . ASN A 1 92 ? -8.164 22.281 3.092 1 98.38 92 ASN A N 1
ATOM 713 C CA . ASN A 1 92 ? -7.883 23.688 3.357 1 98.38 92 ASN A CA 1
ATOM 714 C C . ASN A 1 92 ? -8.836 24.594 2.598 1 98.38 92 ASN A C 1
ATOM 716 O O . ASN A 1 92 ? -8.82 24.625 1.365 1 98.38 92 ASN A O 1
ATOM 720 N N . ARG A 1 93 ? -9.602 25.344 3.285 1 97.62 93 ARG A N 1
ATOM 721 C CA . ARG A 1 93 ? -10.609 26.203 2.688 1 97.62 93 ARG A CA 1
ATOM 722 C C . ARG A 1 93 ? -10.156 27.672 2.713 1 97.62 93 ARG A C 1
ATOM 724 O O . ARG A 1 93 ? -10.969 28.578 2.527 1 97.62 93 ARG A O 1
ATOM 731 N N . GLY A 1 94 ? -8.898 27.812 3.037 1 96.5 94 GLY A N 1
ATOM 732 C CA . GLY A 1 94 ? -8.32 29.141 3.037 1 96.5 94 GLY A CA 1
ATOM 733 C C . GLY A 1 94 ? -8.039 29.672 4.43 1 96.5 94 GLY A C 1
ATOM 734 O O . GLY A 1 94 ? -8.469 29.078 5.422 1 96.5 94 GLY A O 1
ATOM 735 N N . GLU A 1 95 ? -7.371 30.812 4.461 1 94.88 95 GLU A N 1
ATOM 736 C CA . GLU A 1 95 ? -7.016 31.422 5.738 1 94.88 95 GLU A CA 1
ATOM 737 C C . GLU A 1 95 ? -8.234 32.031 6.414 1 94.88 95 GLU A C 1
ATOM 739 O O . GLU A 1 95 ? -9.062 32.688 5.758 1 94.88 95 GLU A O 1
ATOM 744 N N . ALA A 1 96 ? -8.344 31.719 7.711 1 95.62 96 ALA A N 1
ATOM 745 C CA . ALA A 1 96 ? -9.305 32.438 8.531 1 95.62 96 ALA A CA 1
ATOM 746 C C . ALA A 1 96 ? -8.758 33.812 8.953 1 95.62 96 ALA A C 1
ATOM 748 O O . ALA A 1 96 ? -8.367 34 10.109 1 95.62 96 ALA A O 1
ATOM 749 N N . VAL A 1 97 ? -8.906 34.781 8.133 1 93.81 97 VAL A N 1
ATOM 750 C CA . VAL A 1 97 ? -8.227 36.062 8.258 1 93.81 97 VAL A CA 1
ATOM 751 C C . VAL A 1 97 ? -8.656 36.75 9.555 1 93.81 97 VAL A C 1
ATOM 753 O O . VAL A 1 97 ? -7.852 37.406 10.195 1 93.81 97 VAL A O 1
ATOM 756 N N . ALA A 1 98 ? -9.867 36.562 9.961 1 94.94 98 ALA A N 1
ATOM 757 C CA . ALA A 1 98 ? -10.398 37.219 11.164 1 94.94 98 ALA A CA 1
ATOM 758 C C . ALA A 1 98 ? -9.664 36.719 12.414 1 94.94 98 ALA A C 1
ATOM 760 O O . ALA A 1 98 ? -9.664 37.406 13.445 1 94.94 98 ALA A O 1
ATOM 761 N N . GLU A 1 99 ? -9.031 35.562 12.297 1 94.38 99 GLU A N 1
ATOM 762 C CA . GLU A 1 99 ? -8.352 34.969 13.445 1 94.38 99 GLU A CA 1
ATOM 763 C C . GLU A 1 99 ? -6.859 35.281 13.422 1 94.38 99 GLU A C 1
ATOM 765 O O . GLU A 1 99 ? -6.129 34.875 14.336 1 94.38 99 GLU A O 1
ATOM 770 N N . ARG A 1 100 ? -6.398 35.938 12.453 1 91.88 100 ARG A N 1
ATOM 771 C CA . ARG A 1 100 ? -4.977 36.188 12.281 1 91.88 100 ARG A CA 1
ATOM 772 C C . ARG A 1 100 ? -4.441 37.062 13.422 1 91.88 100 ARG A C 1
ATOM 774 O O . ARG A 1 100 ? -5.105 38 13.852 1 91.88 100 ARG A O 1
ATOM 781 N N . THR A 1 101 ? -3.232 36.688 13.945 1 92.19 101 THR A N 1
ATOM 782 C CA . THR A 1 101 ? -2.514 37.5 14.914 1 92.19 101 THR A CA 1
ATOM 783 C C . THR A 1 101 ? -1.179 37.969 14.336 1 92.19 101 THR A C 1
ATOM 785 O O . THR A 1 101 ? -0.867 37.688 13.18 1 92.19 101 THR A O 1
ATOM 788 N N . GLU A 1 102 ? -0.461 38.781 15.117 1 89.12 102 GLU A N 1
ATOM 789 C CA . GLU A 1 102 ? 0.85 39.25 14.68 1 89.12 102 GLU A CA 1
ATOM 790 C C . GLU A 1 102 ? 1.805 38.094 14.445 1 89.12 102 GLU A C 1
ATOM 792 O O . GLU A 1 102 ? 2.693 38.188 13.594 1 89.12 102 GLU A O 1
ATOM 797 N N . ARG A 1 103 ? 1.498 37.031 15.117 1 88.38 103 ARG A N 1
ATOM 798 C CA . ARG A 1 103 ? 2.461 35.938 15.102 1 88.38 103 ARG A CA 1
ATOM 799 C C . ARG A 1 103 ? 1.912 34.75 14.336 1 88.38 103 ARG A C 1
ATOM 801 O O . ARG A 1 103 ? 2.678 33.938 13.789 1 88.38 103 ARG A O 1
ATOM 808 N N . HIS A 1 104 ? 0.547 34.719 14.289 1 90.94 104 HIS A N 1
ATOM 809 C CA . HIS A 1 104 ? -0.017 33.469 13.781 1 90.94 104 HIS A CA 1
ATOM 810 C C . HIS A 1 104 ? -1.047 33.75 12.688 1 90.94 104 HIS A C 1
ATOM 812 O O . HIS A 1 104 ? -1.756 34.75 12.727 1 90.94 104 HIS A O 1
ATOM 818 N N . ARG A 1 105 ? -1.022 32.781 11.734 1 92.94 105 ARG A N 1
ATOM 819 C CA . ARG A 1 105 ? -2.113 32.625 10.773 1 92.94 105 ARG A CA 1
ATOM 820 C C . ARG A 1 105 ? -2.953 31.391 11.109 1 92.94 105 ARG A C 1
ATOM 822 O O . ARG A 1 105 ? -2.434 30.406 11.617 1 92.94 105 AR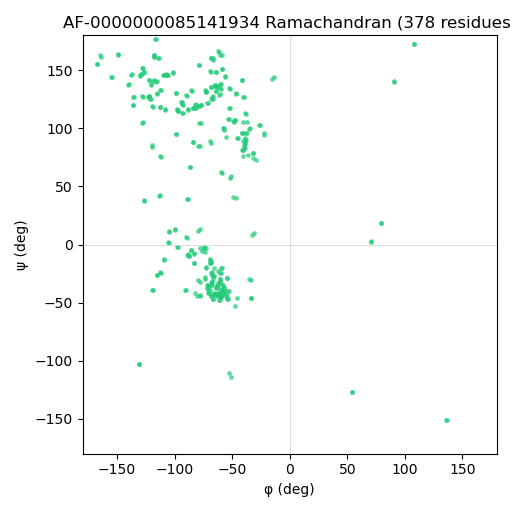G A O 1
ATOM 829 N N . TYR A 1 106 ? -4.246 31.5 10.836 1 95.31 106 TYR A N 1
ATOM 830 C CA . TYR A 1 106 ? -5.172 30.391 11.047 1 95.31 106 TYR A CA 1
ATOM 831 C C . TYR A 1 106 ? -5.883 30.016 9.75 1 95.31 106 TYR A C 1
ATOM 833 O O . TYR A 1 106 ? -6.23 30.891 8.953 1 95.31 106 TYR A O 1
ATOM 841 N N . TYR A 1 107 ? -6.055 28.734 9.594 1 97.19 107 TYR A N 1
ATOM 842 C CA . TYR A 1 107 ? -6.711 28.266 8.383 1 97.19 107 TYR A CA 1
ATOM 843 C C . TYR A 1 107 ? -8.008 27.547 8.711 1 97.19 107 TYR A C 1
ATOM 845 O O . TYR A 1 107 ? -8.109 26.859 9.734 1 97.19 107 TYR A O 1
ATOM 853 N N . ASP A 1 108 ? -8.977 27.828 7.816 1 97.38 108 ASP A N 1
ATOM 854 C CA . ASP A 1 108 ? -10.195 27.031 7.863 1 97.38 108 ASP A CA 1
ATOM 855 C C . ASP A 1 108 ? -9.984 25.672 7.203 1 97.38 108 ASP A C 1
ATOM 857 O O . ASP A 1 108 ? -9.891 25.578 5.977 1 97.38 108 ASP A O 1
ATOM 861 N N . VAL A 1 109 ? -9.867 24.625 8.07 1 97.5 109 VAL A N 1
ATOM 862 C CA . VAL A 1 109 ? -9.609 23.281 7.562 1 97.5 109 VAL A CA 1
ATOM 863 C C . VAL A 1 109 ? -10.656 22.312 8.109 1 97.5 109 VAL A C 1
ATOM 865 O O . VAL A 1 109 ? -11.195 22.516 9.195 1 97.5 109 VAL A O 1
ATOM 868 N N . ALA A 1 110 ? -10.969 21.312 7.324 1 98.06 110 ALA A N 1
ATOM 869 C CA . ALA A 1 110 ? -11.914 20.281 7.734 1 98.06 110 ALA A CA 1
ATOM 870 C C . ALA A 1 110 ? -11.445 18.891 7.285 1 98.06 110 ALA A C 1
ATOM 872 O O . ALA A 1 110 ? -10.938 18.734 6.172 1 98.06 110 ALA A O 1
ATOM 873 N N . PRO A 1 111 ? -11.602 17.938 8.195 1 97.94 111 PRO A N 1
ATOM 874 C CA . PRO A 1 111 ? -11.273 16.578 7.746 1 97.94 111 PRO A CA 1
ATOM 875 C C . PRO A 1 111 ? -12.141 16.125 6.57 1 97.94 111 PRO A C 1
ATOM 877 O O . PRO A 1 111 ? -13.328 16.453 6.508 1 97.94 111 PRO A O 1
ATOM 880 N N . VAL A 1 112 ? -11.516 15.469 5.598 1 97.44 112 VAL A N 1
ATOM 881 C CA . VAL A 1 112 ? -12.227 14.883 4.469 1 97.44 112 VAL A CA 1
ATOM 882 C C . VAL A 1 112 ? -11.82 13.414 4.305 1 97.44 112 VAL A C 1
ATOM 884 O O . VAL A 1 112 ? -10.672 13.047 4.574 1 97.44 112 VAL A O 1
ATOM 887 N N . PRO A 1 113 ? -12.688 12.578 3.883 1 96.75 113 PRO A N 1
ATOM 888 C CA . PRO A 1 113 ? -12.422 11.133 3.84 1 96.75 113 PRO A CA 1
ATOM 889 C C . PRO A 1 113 ? -11.781 10.695 2.525 1 96.75 113 PRO A C 1
ATOM 891 O O . PRO A 1 113 ? -12.148 9.648 1.979 1 96.75 113 PRO A O 1
ATOM 894 N N . LEU A 1 114 ? -10.852 11.43 1.915 1 97.12 114 LEU A N 1
ATOM 895 C CA . LEU A 1 114 ? -10.258 11.141 0.616 1 97.12 114 LEU A CA 1
ATOM 896 C C . LEU A 1 114 ? -9.383 9.891 0.685 1 97.12 114 LEU A C 1
ATOM 898 O O . LEU A 1 114 ? -9.297 9.133 -0.286 1 97.12 114 LEU A O 1
ATOM 902 N N . LEU A 1 115 ? -8.719 9.656 1.766 1 98.25 115 LEU A N 1
ATOM 903 C CA . LEU A 1 115 ? -7.867 8.5 2.008 1 98.25 115 LEU A CA 1
ATOM 904 C C . LEU A 1 115 ? -8.266 7.797 3.303 1 98.25 115 LEU A C 1
ATOM 906 O O . LEU A 1 115 ? -7.398 7.301 4.035 1 98.25 115 LEU A O 1
ATOM 910 N N . ALA A 1 116 ? -9.555 7.754 3.535 1 97.62 116 ALA A N 1
ATOM 911 C CA . ALA A 1 116 ? -10.062 7.234 4.801 1 97.62 116 ALA A CA 1
ATOM 912 C C . ALA A 1 116 ? -9.578 5.809 5.047 1 97.62 116 ALA A C 1
ATOM 914 O O . ALA A 1 116 ? -9.219 5.453 6.168 1 97.62 116 ALA A O 1
ATOM 915 N N . SER A 1 117 ? -9.492 4.973 4.031 1 97.25 117 SER A N 1
ATOM 916 C CA . SER A 1 117 ? -9.102 3.574 4.168 1 97.25 117 SER A CA 1
ATOM 917 C C . SER A 1 117 ? -7.629 3.449 4.559 1 97.25 117 SER A C 1
ATOM 919 O O . SER A 1 117 ? -7.188 2.385 4.996 1 97.25 117 SER A O 1
ATOM 921 N N . LEU A 1 118 ? -6.879 4.488 4.434 1 98.5 118 LEU A N 1
ATOM 922 C CA . LEU A 1 118 ? -5.441 4.445 4.68 1 98.5 118 LEU A CA 1
ATOM 923 C C . LEU A 1 118 ? -5.086 5.199 5.957 1 98.5 118 LEU A C 1
ATOM 925 O O . LEU A 1 118 ? -3.959 5.102 6.445 1 98.5 118 LEU A O 1
ATOM 929 N N . GLU A 1 119 ? -6.043 5.984 6.5 1 97.81 119 GLU A N 1
ATOM 930 C CA . GLU A 1 119 ? -5.793 6.695 7.75 1 97.81 119 GLU A CA 1
ATOM 931 C C . GLU A 1 119 ? -5.48 5.723 8.883 1 97.81 119 GLU A C 1
ATOM 933 O O . GLU A 1 119 ? -6.148 4.695 9.031 1 97.81 119 GLU A O 1
ATOM 938 N N . GLU A 1 120 ? -4.492 6.043 9.602 1 96.25 120 GLU A N 1
ATOM 939 C CA . GLU A 1 120 ? -3.963 5.277 10.727 1 96.25 120 GLU A CA 1
ATOM 940 C C . GLU A 1 120 ? -3.281 3.996 10.242 1 96.25 120 GLU A C 1
ATOM 942 O O . GLU A 1 120 ? -2.793 3.207 11.055 1 96.25 120 GLU A O 1
ATOM 947 N N . ARG A 1 121 ? -3.197 3.773 8.961 1 98 121 ARG A N 1
ATOM 948 C CA . ARG A 1 121 ? -2.656 2.531 8.414 1 98 121 ARG A CA 1
ATOM 949 C C . ARG A 1 121 ? -1.429 2.799 7.551 1 98 121 ARG A C 1
ATOM 951 O O . ARG A 1 121 ? -0.477 2.016 7.555 1 98 121 ARG A O 1
ATOM 958 N N . LEU A 1 122 ? -1.425 3.842 6.781 1 98.62 122 LEU A N 1
ATOM 959 C CA . LEU A 1 122 ? -0.365 4.168 5.832 1 98.62 122 LEU A CA 1
ATOM 960 C C . LEU A 1 122 ? 0.827 4.797 6.543 1 98.62 122 LEU A C 1
ATOM 962 O O . LEU A 1 122 ? 0.681 5.812 7.227 1 98.62 122 LEU A O 1
ATOM 966 N N . VAL A 1 123 ? 1.964 4.172 6.453 1 98.44 123 VAL A N 1
ATOM 967 C CA . VAL A 1 123 ? 3.223 4.703 6.965 1 98.44 123 VAL A CA 1
ATOM 968 C C . VAL A 1 123 ? 4.188 4.957 5.809 1 98.44 123 VAL A C 1
ATOM 970 O O . VAL A 1 123 ? 4.383 4.09 4.953 1 98.44 123 VAL A O 1
ATOM 973 N N . VAL A 1 124 ? 4.727 6.121 5.797 1 98.62 124 VAL A N 1
ATOM 974 C CA . VAL A 1 124 ? 5.715 6.469 4.781 1 98.62 124 VAL A CA 1
ATOM 975 C C . VAL A 1 124 ? 7.055 6.777 5.445 1 98.62 124 VAL A C 1
ATOM 977 O O . VAL A 1 124 ? 7.125 6.957 6.664 1 98.62 124 VAL A O 1
ATOM 980 N N . GLU A 1 125 ? 8.094 6.762 4.652 1 98.06 125 GLU A N 1
ATOM 981 C CA . GLU A 1 125 ? 9.391 7.262 5.102 1 98.06 125 GLU A CA 1
ATOM 982 C C . GLU A 1 125 ? 9.57 8.734 4.738 1 98.06 125 GLU A C 1
ATOM 984 O O . GLU A 1 125 ? 9.641 9.086 3.559 1 98.06 125 GLU A O 1
ATOM 989 N N . TRP A 1 126 ? 9.609 9.523 5.734 1 97.44 126 TRP A N 1
ATOM 990 C CA . TRP A 1 126 ? 9.773 10.961 5.543 1 97.44 126 TRP A CA 1
ATOM 991 C C . TRP A 1 126 ? 11.172 11.273 5.008 1 97.44 126 TRP A C 1
ATOM 993 O O . TRP A 1 126 ? 12.07 10.438 5.066 1 97.44 126 TRP A O 1
ATOM 1003 N N . SER A 1 127 ? 11.367 12.406 4.422 1 94.44 127 SER A N 1
ATOM 1004 C CA . SER A 1 127 ? 12.656 12.836 3.893 1 94.44 127 SER A CA 1
ATOM 1005 C C . SER A 1 127 ? 13.719 12.867 4.988 1 94.44 127 SER A C 1
ATOM 1007 O O . SER A 1 127 ? 13.391 12.859 6.18 1 94.44 127 SER A O 1
ATOM 1009 N N . ALA A 1 128 ? 14.961 12.906 4.66 1 91.12 128 ALA A N 1
ATOM 1010 C CA . ALA A 1 128 ? 16.078 12.844 5.59 1 91.12 128 ALA A CA 1
ATOM 1011 C C . ALA A 1 128 ? 16.234 14.164 6.348 1 91.12 128 ALA A C 1
ATOM 1013 O O . ALA A 1 128 ? 17.062 14.266 7.258 1 91.12 128 ALA A O 1
ATOM 1014 N N . ASP A 1 129 ? 15.484 15.133 6.074 1 86.56 129 ASP A N 1
ATOM 1015 C CA . ASP A 1 129 ? 15.461 16.406 6.793 1 86.56 129 ASP A CA 1
ATOM 1016 C C . ASP A 1 129 ? 14.148 16.578 7.555 1 86.56 129 ASP A C 1
ATOM 1018 O O . ASP A 1 129 ? 13.391 17.516 7.285 1 86.56 129 ASP A O 1
ATOM 1022 N N . PRO A 1 130 ? 14.016 15.883 8.633 1 75.81 130 PRO A N 1
ATOM 1023 C CA . PRO A 1 130 ? 12.711 15.867 9.289 1 75.81 130 PRO A CA 1
ATOM 1024 C C . PRO A 1 130 ? 12.344 17.203 9.914 1 75.81 130 PRO A C 1
ATOM 1026 O O . PRO A 1 130 ? 11.172 17.453 10.227 1 75.81 130 PRO A O 1
ATOM 1029 N N . VAL A 1 131 ? 13.297 18.062 10.008 1 78.31 131 VAL A N 1
ATOM 1030 C CA . VAL A 1 131 ? 13.008 19.391 10.531 1 78.31 131 VAL A CA 1
ATOM 1031 C C . VAL A 1 131 ? 12.125 20.156 9.547 1 78.31 131 VAL A C 1
ATOM 1033 O O . VAL A 1 131 ? 11.406 21.078 9.93 1 78.31 131 VAL A O 1
ATOM 1036 N N . ASN A 1 132 ? 12.297 19.656 8.312 1 85.75 132 ASN A N 1
ATOM 1037 C CA . ASN A 1 132 ? 11.375 20.203 7.312 1 85.75 132 ASN A CA 1
ATOM 1038 C C . ASN A 1 132 ? 10.039 19.453 7.332 1 85.75 132 ASN A C 1
ATOM 1040 O O . ASN A 1 132 ? 9.82 18.547 6.539 1 85.75 132 ASN A O 1
ATOM 1044 N N . TRP A 1 133 ? 9.117 19.875 8.141 1 91 133 TRP A N 1
ATOM 1045 C CA . TRP A 1 133 ? 7.934 19.141 8.586 1 91 133 TRP A CA 1
ATOM 1046 C C . TRP A 1 133 ? 6.77 19.344 7.621 1 91 133 TRP A C 1
ATOM 1048 O O . TRP A 1 133 ? 5.719 18.719 7.77 1 91 133 TRP A O 1
ATOM 1058 N N . ALA A 1 134 ? 6.914 20.25 6.652 1 95 134 ALA A N 1
ATOM 1059 C CA . ALA A 1 134 ? 5.922 20.438 5.598 1 95 134 ALA A CA 1
ATOM 1060 C C . ALA A 1 134 ? 6.543 20.234 4.219 1 95 134 ALA A C 1
ATOM 1062 O O . ALA A 1 134 ? 7.574 20.828 3.902 1 95 134 ALA A O 1
ATOM 1063 N N . LYS A 1 135 ? 5.902 19.375 3.43 1 95.94 135 LYS A N 1
ATOM 1064 C CA . LYS A 1 135 ? 6.41 19.078 2.096 1 95.94 135 LYS A CA 1
ATOM 1065 C C . LYS A 1 135 ? 5.324 19.25 1.04 1 95.94 135 LYS A C 1
ATOM 1067 O O . LYS A 1 135 ? 4.207 18.75 1.202 1 95.94 135 LYS A O 1
ATOM 1072 N N . ARG A 1 136 ? 5.676 20.047 0.021 1 96.5 136 ARG A N 1
ATOM 1073 C CA . ARG A 1 136 ? 4.762 20.109 -1.113 1 96.5 136 ARG A CA 1
ATOM 1074 C C . ARG A 1 136 ? 4.551 18.719 -1.723 1 96.5 136 ARG A C 1
ATOM 1076 O O . ARG A 1 136 ? 5.457 17.891 -1.706 1 96.5 136 ARG A O 1
ATOM 1083 N N . GLY A 1 137 ? 3.457 18.531 -2.273 1 97.44 137 GLY A N 1
ATOM 1084 C CA . GLY A 1 137 ? 2.998 17.234 -2.756 1 97.44 137 GLY A CA 1
ATOM 1085 C C . GLY A 1 137 ? 3.975 16.578 -3.709 1 97.44 137 GLY A C 1
ATOM 1086 O O . GLY A 1 137 ? 4.285 15.391 -3.566 1 97.44 137 GLY A O 1
ATOM 1087 N N . PRO A 1 138 ? 4.504 17.312 -4.711 1 97.75 138 PRO A N 1
ATOM 1088 C CA . PRO A 1 138 ? 5.434 16.688 -5.652 1 97.75 138 PRO A CA 1
ATOM 1089 C C . PRO A 1 138 ? 6.688 16.141 -4.969 1 97.75 138 PRO A C 1
ATOM 1091 O O . PRO A 1 138 ? 7.25 15.133 -5.41 1 97.75 138 PRO A O 1
ATOM 1094 N N . LEU A 1 139 ? 7.09 16.734 -3.902 1 96.88 139 LEU A N 1
ATOM 1095 C CA . LEU A 1 139 ? 8.211 16.203 -3.123 1 96.88 139 LEU A CA 1
ATOM 1096 C C . LEU A 1 139 ? 7.766 15.023 -2.266 1 96.88 139 LEU A C 1
ATOM 1098 O O . LEU A 1 139 ? 8.438 13.992 -2.236 1 96.88 139 LEU A O 1
ATOM 1102 N N . ALA A 1 140 ? 6.656 15.133 -1.646 1 97.81 140 ALA A N 1
ATOM 1103 C CA . ALA A 1 140 ? 6.141 14.078 -0.777 1 97.81 140 ALA A CA 1
ATOM 1104 C C . ALA A 1 140 ? 5.789 12.828 -1.58 1 97.81 140 ALA A C 1
ATOM 1106 O O . ALA A 1 140 ? 5.832 11.719 -1.056 1 97.81 140 ALA A O 1
ATOM 1107 N N . ALA A 1 141 ? 5.469 13.062 -2.832 1 98.44 141 ALA A N 1
ATOM 1108 C CA . ALA A 1 141 ? 5.078 11.961 -3.713 1 98.44 141 ALA A CA 1
ATOM 1109 C C . ALA A 1 141 ? 6.191 10.922 -3.824 1 98.44 141 ALA A C 1
ATOM 1111 O O . ALA A 1 141 ? 5.934 9.75 -4.109 1 98.44 141 ALA A O 1
ATOM 1112 N N . ARG A 1 142 ? 7.375 11.297 -3.52 1 97.75 142 ARG A N 1
ATOM 1113 C CA . ARG A 1 142 ? 8.523 10.414 -3.662 1 97.75 142 ARG A CA 1
ATOM 1114 C C . ARG A 1 142 ? 8.727 9.57 -2.41 1 97.75 142 ARG A C 1
ATOM 1116 O O . ARG A 1 142 ? 9.523 8.625 -2.41 1 97.75 142 ARG A O 1
ATOM 1123 N N . PHE A 1 143 ? 8.023 9.891 -1.379 1 98.38 143 PHE A N 1
ATOM 1124 C CA . PHE A 1 143 ? 8.203 9.141 -0.141 1 98.38 143 PHE A CA 1
ATOM 1125 C C . PHE A 1 143 ? 7.863 7.668 -0.344 1 98.38 143 PHE A C 1
ATOM 1127 O O . PHE A 1 143 ? 6.797 7.336 -0.868 1 98.38 143 PHE A O 1
ATOM 1134 N N . PRO A 1 144 ? 8.781 6.742 0.075 1 98.44 144 PRO A N 1
ATOM 1135 C CA . PRO A 1 144 ? 8.438 5.32 0.045 1 98.44 144 PRO A CA 1
ATOM 1136 C C . PRO A 1 144 ? 7.309 4.961 1.014 1 98.44 144 PRO A C 1
ATOM 1138 O O . PRO A 1 144 ? 7.254 5.496 2.125 1 98.44 144 PRO A O 1
ATOM 1141 N N . VAL A 1 145 ? 6.402 4.164 0.564 1 98.75 145 VAL A N 1
ATOM 1142 C CA . VAL A 1 145 ? 5.43 3.545 1.459 1 98.75 145 VAL A CA 1
ATOM 1143 C C . VAL A 1 145 ? 6.086 2.395 2.217 1 98.75 145 VAL A C 1
ATOM 1145 O O . VAL A 1 145 ? 6.547 1.423 1.61 1 98.75 145 VAL A O 1
ATOM 1148 N N . LEU A 1 146 ? 6.098 2.514 3.518 1 98.06 146 LEU A N 1
ATOM 1149 C CA . LEU A 1 146 ? 6.719 1.493 4.352 1 98.06 146 LEU A CA 1
ATOM 1150 C C . LEU A 1 146 ? 5.711 0.423 4.75 1 98.06 146 LEU A C 1
ATOM 1152 O O . LEU A 1 146 ? 6.051 -0.759 4.832 1 98.06 146 LEU A O 1
ATOM 1156 N N . GLU A 1 147 ? 4.527 0.913 5.035 1 97.56 147 GLU A N 1
ATOM 1157 C CA . GLU A 1 147 ? 3.514 0.007 5.57 1 97.56 147 GLU A CA 1
ATOM 1158 C C . GLU A 1 147 ? 2.105 0.507 5.262 1 97.56 147 GLU A C 1
ATOM 1160 O O . GLU A 1 147 ? 1.862 1.716 5.238 1 97.56 147 GLU A O 1
ATOM 1165 N N . ILE A 1 148 ? 1.272 -0.38 5.02 1 98.38 148 ILE A N 1
ATOM 1166 C CA . ILE A 1 148 ? -0.173 -0.224 5.133 1 98.38 148 ILE A CA 1
ATOM 1167 C C . ILE A 1 148 ? -0.746 -1.347 5.996 1 98.38 148 ILE A C 1
ATOM 1169 O O . ILE A 1 148 ? -0.776 -2.506 5.578 1 98.38 148 ILE A O 1
ATOM 1173 N N . ALA A 1 149 ? -1.091 -1.053 7.164 1 96.56 149 ALA A N 1
ATOM 1174 C CA . ALA A 1 149 ? -1.583 -2.059 8.102 1 96.56 149 ALA A CA 1
ATOM 1175 C C . ALA A 1 149 ? -2.225 -1.402 9.32 1 96.56 149 ALA A C 1
ATOM 1177 O O . ALA A 1 149 ? -1.92 -0.253 9.648 1 96.56 149 ALA A O 1
ATOM 1178 N N . ASP A 1 150 ? -3.096 -2.197 9.891 1 91.75 150 ASP A N 1
ATOM 1179 C CA . ASP A 1 150 ? -3.641 -1.714 11.156 1 91.75 150 ASP A CA 1
ATOM 1180 C C . ASP A 1 150 ? -2.547 -1.606 12.219 1 91.75 150 ASP A C 1
ATOM 1182 O O . ASP A 1 150 ? -1.672 -2.471 12.305 1 91.75 150 ASP A O 1
ATOM 1186 N N . PRO A 1 151 ? -2.572 -0.495 12.82 1 78.56 151 PRO A N 1
ATOM 1187 C CA . PRO A 1 151 ? -1.532 -0.347 13.836 1 78.56 151 PRO A CA 1
ATOM 1188 C C . PRO A 1 151 ? -1.514 -1.505 14.836 1 78.56 151 PRO A C 1
ATOM 1190 O O . PRO A 1 151 ? -2.564 -2.072 15.148 1 78.56 151 PRO A O 1
ATOM 1193 N N . SER A 1 152 ? -0.376 -2.285 14.891 1 63.28 152 SER A N 1
ATOM 1194 C CA . SER A 1 152 ? -0.243 -3.365 15.859 1 63.28 152 SER A CA 1
ATOM 1195 C C . SER A 1 152 ? -0.603 -2.893 17.266 1 63.28 152 SER A C 1
ATOM 1197 O O . SER A 1 152 ? -0.374 -1.733 17.609 1 63.28 152 SER A O 1
ATOM 1199 N N . THR A 1 153 ? -1.73 -3.314 17.688 1 47.97 153 THR A N 1
ATOM 1200 C CA . THR A 1 153 ? -1.87 -3.062 19.125 1 47.97 153 THR A CA 1
ATOM 1201 C C . THR A 1 153 ? -0.654 -3.58 19.891 1 47.97 153 THR A C 1
ATOM 1203 O O . THR A 1 153 ? -0.368 -4.777 19.875 1 47.97 153 THR A O 1
ATOM 1206 N N . GLU A 1 154 ? 0.468 -3.082 19.547 1 43.56 154 GLU A N 1
ATOM 1207 C CA . GLU A 1 154 ? 1.434 -3.625 20.5 1 43.56 154 GLU A CA 1
ATOM 1208 C C . GLU A 1 154 ? 0.748 -4.078 21.781 1 43.56 154 GLU A C 1
ATOM 1210 O O . GLU A 1 154 ? 0.02 -3.307 22.406 1 43.56 154 GLU A O 1
ATOM 1215 N N . ALA A 1 155 ? 0.479 -5.387 21.781 1 40 155 ALA A N 1
ATOM 1216 C CA . ALA A 1 155 ? 0.027 -5.926 23.062 1 40 155 ALA A CA 1
ATOM 1217 C C . ALA A 1 155 ? 0.665 -5.176 24.219 1 40 155 ALA A C 1
ATOM 1219 O O . ALA A 1 155 ? 1.889 -5.031 24.281 1 40 155 ALA A O 1
ATOM 1220 N N . PHE A 1 156 ? 0.111 -4 24.5 1 34.84 156 PHE A N 1
ATOM 1221 C CA . PHE A 1 156 ? 0.592 -3.496 25.781 1 34.84 156 PHE A CA 1
ATOM 1222 C C . PHE A 1 156 ? 1.021 -4.645 26.688 1 34.84 156 PHE A C 1
ATOM 1224 O O . PHE A 1 156 ? 0.216 -5.52 27 1 34.84 156 PHE A O 1
ATOM 1231 N N . PRO A 1 157 ? 2.314 -4.902 26.844 1 40.16 157 PRO A N 1
ATOM 1232 C CA . PRO A 1 157 ? 2.561 -5.965 27.828 1 40.16 157 PRO A CA 1
ATOM 1233 C C . PRO A 1 157 ? 1.632 -5.887 29.031 1 40.16 157 PRO A C 1
ATOM 1235 O O . PRO A 1 157 ? 1.227 -4.789 29.438 1 40.16 157 PRO A O 1
ATOM 1238 N N . GLY A 1 158 ? 0.499 -6.559 29 1 33.5 158 GLY A N 1
ATOM 1239 C CA . GLY A 1 158 ? -0.212 -6.629 30.266 1 33.5 158 GLY A CA 1
ATOM 1240 C C . GLY A 1 158 ? 0.65 -6.246 31.453 1 33.5 158 GLY A C 1
ATOM 1241 O O . GLY A 1 158 ? 1.877 -6.199 31.344 1 33.5 158 GLY A O 1
ATOM 1242 N N . PHE A 1 159 ? 0.118 -5.547 32.469 1 34.16 159 PHE A N 1
ATOM 1243 C CA . PHE A 1 159 ? 0.743 -5.262 33.75 1 34.16 159 PHE A CA 1
ATOM 1244 C C . PHE A 1 159 ? 1.634 -6.422 34.188 1 34.16 159 PHE A C 1
ATOM 1246 O O . PHE A 1 159 ? 2.508 -6.25 35.031 1 34.16 159 PHE A O 1
ATOM 1253 N N . ASP A 1 160 ? 1.25 -7.559 33.781 1 35.5 160 ASP A N 1
ATOM 1254 C CA . ASP A 1 160 ? 1.99 -8.625 34.438 1 35.5 160 ASP A CA 1
ATOM 1255 C C . ASP A 1 160 ? 3.477 -8.562 34.125 1 35.5 160 ASP A C 1
ATOM 1257 O O . ASP A 1 160 ? 4.32 -8.977 34.906 1 35.5 160 ASP A O 1
ATOM 1261 N N . HIS A 1 161 ? 3.771 -8.32 32.906 1 34.59 161 HIS A N 1
ATOM 1262 C CA . HIS A 1 161 ? 5.199 -8.523 32.719 1 34.59 161 HIS A CA 1
ATOM 1263 C C . HIS A 1 161 ? 5.984 -7.242 32.969 1 34.59 161 HIS A C 1
ATOM 1265 O O . HIS A 1 161 ? 7.113 -7.094 32.5 1 34.59 161 HIS A O 1
ATOM 1271 N N . VAL A 1 162 ?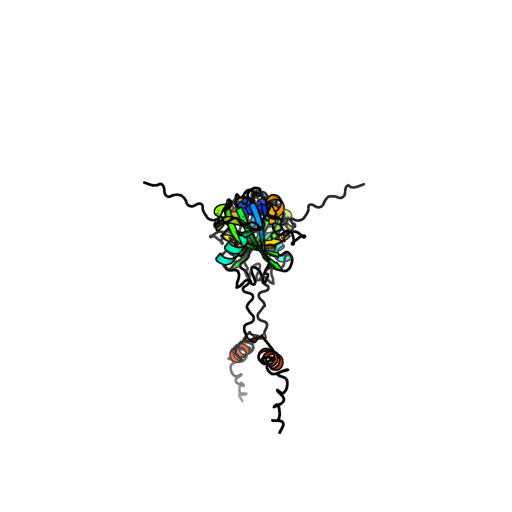 5.367 -6.172 33.438 1 35.12 162 VAL A N 1
ATOM 1272 C CA . VAL A 1 162 ? 6.188 -5.133 34.031 1 35.12 162 VAL A CA 1
ATOM 1273 C C . VAL A 1 162 ? 6.965 -5.715 35.219 1 35.12 162 VAL A C 1
ATOM 1275 O O . VAL A 1 162 ? 6.383 -6.039 36.25 1 35.12 162 VAL A O 1
ATOM 1278 N N . LEU A 1 163 ? 7.84 -6.676 35.062 1 31.94 163 LEU A N 1
ATOM 1279 C CA . LEU A 1 163 ? 8.719 -7.043 36.188 1 31.94 163 LEU A CA 1
ATOM 1280 C C . LEU A 1 163 ? 9.375 -5.805 36.781 1 31.94 163 LEU A C 1
ATOM 1282 O O . LEU A 1 163 ? 10.445 -5.383 36.344 1 31.94 163 LEU A O 1
ATOM 1286 N N . LEU A 1 164 ? 8.641 -4.656 36.938 1 33.81 164 LEU A N 1
ATOM 1287 C CA . LEU A 1 164 ? 9.305 -3.715 37.844 1 33.81 164 LEU A CA 1
ATOM 1288 C C . LEU A 1 164 ? 9.641 -4.375 39.156 1 33.81 164 LEU A C 1
ATOM 1290 O O . LEU A 1 164 ? 8.836 -5.148 39.688 1 33.81 164 LEU A O 1
ATOM 1294 N N . SER A 1 165 ? 10.891 -4.703 39.531 1 32.69 165 SER A N 1
ATOM 1295 C CA . SER A 1 165 ? 11.266 -5.09 40.875 1 32.69 165 SER A CA 1
ATOM 1296 C C . SER A 1 165 ? 10.57 -4.215 41.906 1 32.69 165 SER A C 1
ATOM 1298 O O . SER A 1 165 ? 10.125 -3.107 41.594 1 32.69 165 SER A O 1
ATOM 1300 N N . TYR A 1 166 ? 10.117 -4.734 43.062 1 36.12 166 TYR A N 1
ATOM 1301 C CA . TYR A 1 166 ? 9.602 -4.066 44.25 1 36.12 166 TYR A CA 1
ATOM 1302 C C . TYR A 1 166 ? 10.312 -2.738 44.469 1 36.12 166 TYR A C 1
ATOM 1304 O O . TYR A 1 166 ? 9.672 -1.729 44.781 1 36.12 166 TYR A O 1
ATOM 1312 N N . GLY A 1 167 ? 11.609 -2.807 44.344 1 37.59 167 GLY A N 1
ATOM 1313 C CA . GLY A 1 167 ? 12.414 -1.635 44.656 1 37.59 167 GLY A CA 1
ATOM 1314 C C . GLY A 1 167 ? 12.141 -0.466 43.719 1 37.59 167 GLY A C 1
ATOM 1315 O O . GLY A 1 167 ? 12.055 0.68 44.188 1 37.59 167 GLY A O 1
ATOM 1316 N N . ASP A 1 168 ? 11.945 -0.882 42.531 1 41.5 168 ASP A N 1
ATOM 1317 C CA . ASP A 1 168 ? 11.859 0.202 41.531 1 41.5 168 ASP A CA 1
ATOM 1318 C C . ASP A 1 168 ? 10.484 0.864 41.594 1 41.5 168 ASP A C 1
ATOM 1320 O O . ASP A 1 168 ? 10.359 2.072 41.375 1 41.5 168 ASP A O 1
ATOM 1324 N N . LEU A 1 169 ? 9.453 0.171 41.906 1 37.84 169 LEU A N 1
ATOM 1325 C CA . LEU A 1 169 ? 8.125 0.734 42.094 1 37.84 169 LEU A CA 1
ATOM 1326 C C . LEU A 1 169 ? 8.094 1.616 43.344 1 37.84 169 LEU A C 1
ATOM 1328 O O . LEU A 1 169 ? 7.48 2.684 43.344 1 37.84 169 LEU A O 1
ATOM 1332 N N . GLN A 1 170 ? 8.703 1.142 44.469 1 39.28 170 GLN A N 1
ATOM 1333 C CA . GLN A 1 170 ? 8.758 1.91 45.688 1 39.28 170 GLN A CA 1
ATOM 1334 C C . GLN A 1 170 ? 9.43 3.262 45.469 1 39.28 170 GLN A C 1
ATOM 1336 O O . GLN A 1 170 ? 9.023 4.266 46.062 1 39.28 170 GLN A O 1
ATOM 1341 N N . SER A 1 171 ? 10.445 3.297 44.719 1 42.97 171 SER A N 1
ATOM 1342 C CA . SER A 1 171 ? 11.195 4.539 44.562 1 42.97 171 SER A CA 1
ATOM 1343 C C . SER A 1 171 ? 10.359 5.59 43.812 1 42.97 171 SER A C 1
ATOM 1345 O O . SER A 1 171 ? 10.555 6.793 44.031 1 42.97 171 SER A O 1
ATOM 1347 N N . MET A 1 172 ? 9.438 5.051 43 1 38.47 172 MET A N 1
ATOM 1348 C CA . MET A 1 172 ? 8.641 6.043 42.281 1 38.47 172 MET A CA 1
ATOM 1349 C C . MET A 1 172 ? 7.508 6.574 43.125 1 38.47 172 MET A C 1
ATOM 1351 O O . MET A 1 172 ? 7.062 7.711 42.969 1 38.47 172 MET A O 1
ATOM 1355 N N . VAL A 1 173 ? 6.887 5.676 43.812 1 39.22 173 VAL A N 1
ATOM 1356 C CA . VAL A 1 173 ? 5.754 6.117 44.625 1 39.22 173 VAL A CA 1
ATOM 1357 C C . VAL A 1 173 ? 6.262 6.887 45.844 1 39.22 173 VAL A C 1
ATOM 1359 O O . VAL A 1 173 ? 5.484 7.562 46.5 1 39.22 173 VAL A O 1
ATOM 1362 N N . THR A 1 174 ? 7.492 6.457 46.25 1 36.78 174 THR A N 1
ATOM 1363 C CA . THR A 1 174 ? 7.859 7.203 47.438 1 36.78 174 THR A CA 1
ATOM 1364 C C . THR A 1 174 ? 8.125 8.672 47.125 1 36.78 174 THR A C 1
ATOM 1366 O O . THR A 1 174 ? 9 8.977 46.312 1 36.78 174 THR A O 1
ATOM 1369 N N . PRO A 1 175 ? 7.066 9.43 47.156 1 37 175 PRO A N 1
ATOM 1370 C CA . PRO A 1 175 ? 7.23 10.883 47.031 1 37 175 PRO A CA 1
ATOM 1371 C C . PRO A 1 175 ? 8.516 11.391 47.688 1 37 175 PRO A C 1
ATOM 1373 O O . PRO A 1 175 ? 8.898 10.906 48.75 1 37 175 PRO A O 1
ATOM 1376 N N . ALA A 1 176 ? 9.617 11.656 46.812 1 37.59 176 ALA A N 1
ATOM 1377 C CA . ALA A 1 176 ? 10.781 12.344 47.375 1 37.59 176 ALA A CA 1
ATOM 1378 C C . ALA A 1 176 ? 10.367 13.32 48.469 1 37.59 176 ALA A C 1
ATOM 1380 O O . ALA A 1 176 ? 11.047 14.32 48.688 1 37.59 176 ALA A O 1
ATOM 1381 N N . THR A 1 177 ? 9.102 13.25 48.812 1 34.12 177 THR A N 1
ATOM 1382 C CA . THR A 1 177 ? 8.805 14.297 49.781 1 34.12 177 THR A CA 1
ATOM 1383 C C . THR A 1 177 ? 9.883 14.352 50.875 1 34.12 177 THR A C 1
ATOM 1385 O O . THR A 1 177 ? 10.047 15.375 51.531 1 34.12 177 THR A O 1
ATOM 1388 N N . GLN A 1 178 ? 10.18 13.125 51.344 1 31.94 178 GLN A N 1
ATOM 1389 C CA . GLN A 1 178 ? 10.695 13.312 52.688 1 31.94 178 GLN A CA 1
ATOM 1390 C C . GLN A 1 178 ? 12.109 13.875 52.656 1 31.94 178 GLN A C 1
ATOM 1392 O O . GLN A 1 178 ? 12.844 13.781 53.656 1 31.94 178 GLN A O 1
ATOM 1397 N N . ALA A 1 179 ? 12.664 14.055 51.438 1 32.22 179 ALA A N 1
ATOM 1398 C CA . ALA A 1 179 ? 14.008 14.578 51.656 1 32.22 179 ALA A CA 1
ATOM 1399 C C . ALA A 1 179 ? 13.977 15.789 52.594 1 32.22 179 ALA A C 1
ATOM 1401 O O . ALA A 1 179 ? 14.711 15.828 53.562 1 32.22 179 ALA A O 1
ATOM 1402 N N . GLY A 1 180 ? 14.367 17.094 52 1 30.38 180 GLY A N 1
ATOM 1403 C CA . GLY A 1 180 ? 15.102 18.188 52.625 1 30.38 180 GLY A CA 1
ATOM 1404 C C . GLY A 1 180 ? 14.234 19.047 53.531 1 30.38 180 GLY A C 1
ATOM 1405 O O . GLY A 1 180 ? 14.211 20.281 53.406 1 30.38 180 GLY A O 1
ATOM 1406 N N . ALA A 1 181 ? 12.984 18.641 53.875 1 31.55 181 ALA A N 1
ATOM 1407 C CA . ALA A 1 181 ? 12.492 19.656 54.781 1 31.55 181 ALA A CA 1
ATOM 1408 C C . ALA A 1 181 ? 13.461 19.859 55.969 1 31.55 181 ALA A C 1
ATOM 1410 O O . ALA A 1 181 ? 13.805 18.891 56.656 1 31.55 181 ALA A O 1
ATOM 1411 N N . PRO A 1 182 ? 14.398 20.859 55.781 1 34.12 182 PRO A N 1
ATOM 1412 C CA . PRO A 1 182 ? 15.359 21.172 56.844 1 34.12 182 PRO A CA 1
ATOM 1413 C C . PRO A 1 182 ? 14.727 21.141 58.219 1 34.12 182 PRO A C 1
ATOM 1415 O O . PRO A 1 182 ? 13.516 21.344 58.375 1 34.12 182 PRO A O 1
ATOM 1418 N N . PRO A 1 183 ? 15.344 20.359 59.156 1 34.47 183 PRO A N 1
AT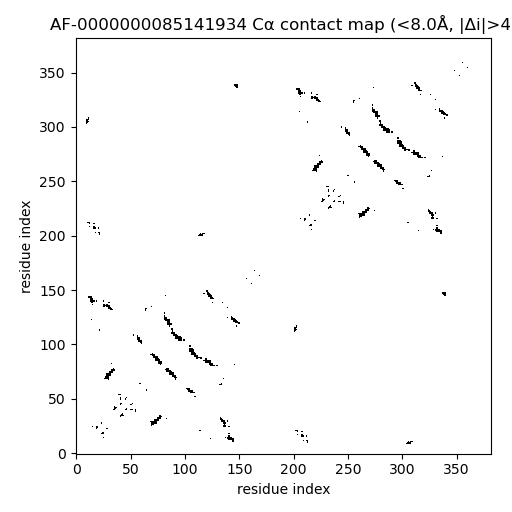OM 1419 C CA . PRO A 1 183 ? 14.891 20.312 60.531 1 34.47 183 PRO A CA 1
ATOM 1420 C C . PRO A 1 183 ? 14.492 21.688 61.062 1 34.47 183 PRO A C 1
ATOM 1422 O O . PRO A 1 183 ? 15.266 22.641 60.969 1 34.47 183 PRO A O 1
ATOM 1425 N N . TRP A 1 184 ? 13.266 22.188 60.625 1 29.41 184 TRP A N 1
ATOM 1426 C CA . TRP A 1 184 ? 12.852 23.469 61.188 1 29.41 184 TRP A CA 1
ATOM 1427 C C . TRP A 1 184 ? 13.242 23.547 62.656 1 29.41 184 TRP A C 1
ATOM 1429 O O . TRP A 1 184 ? 13.055 22.594 63.438 1 29.41 184 TRP A O 1
ATOM 1439 N N . ARG A 1 185 ? 14.492 24.078 62.938 1 30.55 185 ARG A N 1
ATOM 1440 C CA . ARG A 1 185 ? 15.086 24.406 64.25 1 30.55 185 ARG A CA 1
ATOM 1441 C C . ARG A 1 185 ? 14.086 25.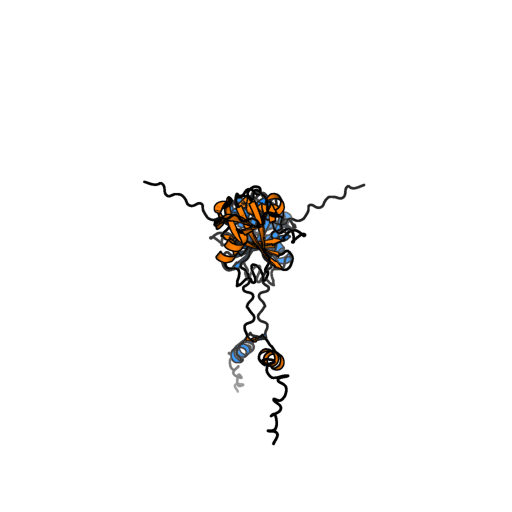141 65.125 1 30.55 185 ARG A C 1
ATOM 1443 O O . ARG A 1 185 ? 13.523 26.156 64.75 1 30.55 185 ARG A O 1
ATOM 1450 N N . PRO A 1 186 ? 13.406 24.328 65.875 1 30.3 186 PRO A N 1
ATOM 1451 C CA . PRO A 1 186 ? 12.555 25.016 66.875 1 30.3 186 PRO A CA 1
ATOM 1452 C C . PRO A 1 186 ? 13.258 26.203 67.5 1 30.3 186 PRO A C 1
ATOM 1454 O O . PRO A 1 186 ? 14.438 26.125 67.875 1 30.3 186 PRO A O 1
ATOM 1457 N N . TYR A 1 187 ? 13.109 27.391 66.875 1 26.12 187 TYR A N 1
ATOM 1458 C CA . TYR A 1 187 ? 13.594 28.594 67.5 1 26.12 187 TYR A CA 1
ATOM 1459 C C . TYR A 1 187 ? 13.289 28.562 69 1 26.12 187 TYR A C 1
ATOM 1461 O O . TYR A 1 187 ? 12.117 28.516 69.438 1 26.12 187 TYR A O 1
ATOM 1469 N N . ALA A 1 188 ? 14.172 27.828 69.812 1 28.52 188 ALA A N 1
ATOM 1470 C CA . ALA A 1 188 ? 14.195 27.953 71.25 1 28.52 188 ALA A CA 1
ATOM 1471 C C . ALA A 1 188 ? 14.039 29.406 71.688 1 28.52 188 ALA A C 1
ATOM 1473 O O . ALA A 1 188 ? 14.609 30.312 71.062 1 28.52 188 ALA A O 1
ATOM 1474 N N . GLY A 1 189 ? 12.82 29.703 72.188 1 22.97 189 GLY A N 1
ATOM 1475 C CA . GLY A 1 189 ? 12.477 30.906 73 1 22.97 189 GLY A CA 1
ATOM 1476 C C . GLY A 1 189 ? 13.625 31.438 73.812 1 22.97 189 GLY A C 1
ATOM 1477 O O . GLY A 1 189 ? 14.195 30.734 74.625 1 22.97 189 GLY A O 1
ATOM 1478 N N . SER A 1 190 ? 14.625 32.094 73.125 1 23.55 190 SER A N 1
ATOM 1479 C CA . SER A 1 190 ? 15.531 32.938 73.938 1 23.55 190 SER A CA 1
ATOM 1480 C C . SER A 1 190 ? 14.781 33.656 75 1 23.55 190 SER A C 1
ATOM 1482 O O . SER A 1 190 ? 13.852 34.438 74.75 1 23.55 190 SER A O 1
ATOM 1484 N N . THR A 1 191 ? 14.656 33 76.25 1 22.22 191 THR A N 1
ATOM 1485 C CA . THR A 1 191 ? 14.867 33.844 77.375 1 22.22 191 THR A CA 1
ATOM 1486 C C . THR A 1 191 ? 16.266 34.438 77.375 1 22.22 191 THR A C 1
ATOM 1488 O O . THR A 1 191 ? 17.219 33.781 76.938 1 22.22 191 THR A O 1
ATOM 1491 N N . MET B 1 1 ? -37.75 14.922 -8.266 1 42.38 1 MET B N 1
ATOM 1492 C CA . MET B 1 1 ? -37.062 13.703 -7.816 1 42.38 1 MET B CA 1
ATOM 1493 C C . MET B 1 1 ? -35.562 13.898 -7.801 1 42.38 1 MET B C 1
ATOM 1495 O O . MET B 1 1 ? -34.938 14.203 -8.828 1 42.38 1 MET B O 1
ATOM 1499 N N . GLU B 1 2 ? -34.906 14.43 -6.68 1 47.19 2 GLU B N 1
ATOM 1500 C CA . GLU B 1 2 ? -33.469 14.734 -6.578 1 47.19 2 GLU B CA 1
ATOM 1501 C C . GLU B 1 2 ? -32.625 13.5 -6.852 1 47.19 2 GLU B C 1
ATOM 1503 O O . GLU B 1 2 ? -32.938 12.406 -6.359 1 47.19 2 GLU B O 1
ATOM 1508 N N . SER B 1 3 ? -32.125 13.398 -7.992 1 53.72 3 SER B N 1
ATOM 1509 C CA . SER B 1 3 ? -31.25 12.297 -8.359 1 53.72 3 SER B CA 1
ATOM 1510 C C . SER B 1 3 ? -30.312 11.93 -7.207 1 53.72 3 SER B C 1
ATOM 1512 O O . SER B 1 3 ? -29.734 12.812 -6.562 1 53.72 3 SER B O 1
ATOM 1514 N N . PRO B 1 4 ? -30.438 10.797 -6.617 1 52.47 4 PRO B N 1
ATOM 1515 C CA . PRO B 1 4 ? -29.609 10.406 -5.477 1 52.47 4 PRO B CA 1
ATOM 1516 C C . PRO B 1 4 ? -28.141 10.797 -5.656 1 52.47 4 PRO B C 1
ATOM 1518 O O . PRO B 1 4 ? -27.594 10.656 -6.75 1 52.47 4 PRO B O 1
ATOM 1521 N N . GLN B 1 5 ? -27.688 11.914 -5.133 1 54.66 5 GLN B N 1
ATOM 1522 C CA . GLN B 1 5 ? -26.297 12.367 -5.188 1 54.66 5 GLN B CA 1
ATOM 1523 C C . GLN B 1 5 ? -25.328 11.203 -5 1 54.66 5 GLN B C 1
ATOM 1525 O O . GLN B 1 5 ? -25.344 10.531 -3.965 1 54.66 5 GLN B O 1
ATOM 1530 N N . LEU B 1 6 ? -24.953 10.414 -5.965 1 58.41 6 LEU B N 1
ATOM 1531 C CA . LEU B 1 6 ? -24.016 9.297 -5.957 1 58.41 6 LEU B CA 1
ATOM 1532 C C . LEU B 1 6 ? -22.781 9.625 -5.109 1 58.41 6 LEU B C 1
ATOM 1534 O O . LEU B 1 6 ? -22.062 10.586 -5.395 1 58.41 6 LEU B O 1
ATOM 1538 N N . VAL B 1 7 ? -22.859 9.492 -3.865 1 63.09 7 VAL B N 1
ATOM 1539 C CA . VAL B 1 7 ? -21.703 9.602 -2.99 1 63.09 7 VAL B CA 1
ATOM 1540 C C . VAL B 1 7 ? -20.547 8.766 -3.549 1 63.09 7 VAL B C 1
ATOM 1542 O O . VAL B 1 7 ? -20.734 7.586 -3.859 1 63.09 7 VAL B O 1
ATOM 1545 N N . PRO B 1 8 ? -19.547 9.484 -4.082 1 75.06 8 PRO B N 1
ATOM 1546 C CA . PRO B 1 8 ? -18.422 8.734 -4.637 1 75.06 8 PRO B CA 1
ATOM 1547 C C . PRO B 1 8 ? -17.938 7.629 -3.703 1 75.06 8 PRO B C 1
ATOM 1549 O O . PRO B 1 8 ? -17.984 7.777 -2.48 1 75.06 8 PRO B 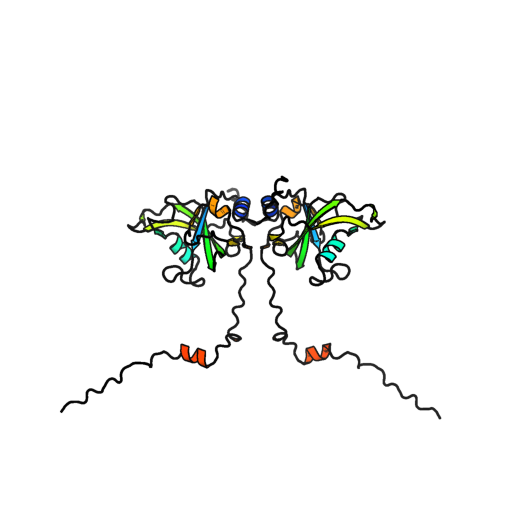O 1
ATOM 1552 N N . GLU B 1 9 ? -17.75 6.383 -4.152 1 83.75 9 GLU B N 1
ATOM 1553 C CA . GLU B 1 9 ? -17.219 5.242 -3.402 1 83.75 9 GLU B CA 1
ATOM 1554 C C . GLU B 1 9 ? -15.898 5.586 -2.73 1 83.75 9 GLU B C 1
ATOM 1556 O O . GLU B 1 9 ? -15.07 6.289 -3.309 1 83.75 9 GLU B O 1
ATOM 1561 N N . PRO B 1 10 ? -15.789 5.227 -1.49 1 93 10 PRO B N 1
ATOM 1562 C CA . PRO B 1 10 ? -14.531 5.484 -0.778 1 93 10 PRO B CA 1
ATOM 1563 C C . PRO B 1 10 ? -13.32 4.867 -1.472 1 93 10 PRO B C 1
ATOM 1565 O O . PRO B 1 10 ? -13.445 3.818 -2.113 1 93 10 PRO B O 1
ATOM 1568 N N . PHE B 1 11 ? -12.305 5.523 -1.393 1 96.88 11 PHE B N 1
ATOM 1569 C CA . PHE B 1 11 ? -11.07 5.062 -2.01 1 96.88 11 PHE B CA 1
ATOM 1570 C C . PHE B 1 11 ? -10.531 3.826 -1.295 1 96.88 11 PHE B C 1
ATOM 1572 O O . PHE B 1 11 ? -10.477 3.793 -0.065 1 96.88 11 PHE B O 1
ATOM 1579 N N . VAL B 1 12 ? -10.102 2.824 -2.123 1 97.31 12 VAL B N 1
ATOM 1580 C CA . VAL B 1 12 ? -9.359 1.653 -1.673 1 97.31 12 VAL B CA 1
ATOM 1581 C C . VAL B 1 12 ? -8.195 1.381 -2.627 1 97.31 12 VAL B C 1
ATOM 1583 O O . VAL B 1 12 ? -8.383 1.335 -3.846 1 97.31 12 VAL B O 1
ATOM 1586 N N . LEU B 1 13 ? -7.039 1.282 -2.076 1 98.62 13 LEU B N 1
ATOM 1587 C CA . LEU B 1 13 ? -5.902 0.948 -2.93 1 98.62 13 LEU B CA 1
ATOM 1588 C C . LEU B 1 13 ? -6.074 -0.437 -3.545 1 98.62 13 LEU B C 1
ATOM 1590 O O . LEU B 1 13 ? -6.41 -1.395 -2.844 1 98.62 13 LEU B O 1
ATOM 1594 N N . SER B 1 14 ? -5.793 -0.532 -4.793 1 98.69 14 SER B N 1
ATOM 1595 C CA . SER B 1 14 ? -5.98 -1.799 -5.492 1 98.69 14 SER B CA 1
ATOM 1596 C C . SER B 1 14 ? -4.648 -2.383 -5.945 1 98.69 14 SER B C 1
ATOM 1598 O O . SER B 1 14 ? -3.65 -1.665 -6.043 1 98.69 14 SER B O 1
ATOM 1600 N N . LEU B 1 15 ? -4.668 -3.705 -6.219 1 98.81 15 LEU B N 1
ATOM 1601 C CA . LEU B 1 15 ? -3.498 -4.348 -6.809 1 98.81 15 LEU B CA 1
ATOM 1602 C C . LEU B 1 15 ? -3.135 -3.705 -8.141 1 98.81 15 LEU B C 1
ATOM 1604 O O . LEU B 1 15 ? -1.954 -3.572 -8.469 1 98.81 15 LEU B O 1
ATOM 1608 N N . GLY B 1 16 ? -4.102 -3.287 -8.883 1 98.69 16 GLY B N 1
ATOM 1609 C CA . GLY B 1 16 ? -3.857 -2.619 -10.148 1 98.69 16 GLY B CA 1
ATOM 1610 C C . GLY B 1 16 ? -3.031 -1.355 -10.008 1 98.69 16 GLY B C 1
ATOM 1611 O O . GLY B 1 16 ? -2.176 -1.069 -10.852 1 98.69 16 GLY B O 1
ATOM 1612 N N . ALA B 1 17 ? -3.379 -0.595 -9.023 1 98.56 17 ALA B N 1
ATOM 1613 C CA . ALA B 1 17 ? -2.6 0.614 -8.766 1 98.56 17 ALA B CA 1
ATOM 1614 C C . ALA B 1 17 ? -1.141 0.275 -8.477 1 98.56 17 ALA B C 1
ATOM 1616 O O . ALA B 1 17 ? -0.233 0.97 -8.938 1 98.56 17 ALA B O 1
ATOM 1617 N N . VAL B 1 18 ? -0.926 -0.79 -7.746 1 98.81 18 VAL B N 1
ATOM 1618 C CA . VAL B 1 18 ? 0.425 -1.231 -7.418 1 98.81 18 VAL B CA 1
ATOM 1619 C C . VAL B 1 18 ? 1.142 -1.693 -8.68 1 98.81 18 VAL B C 1
ATOM 1621 O O . VAL B 1 18 ? 2.289 -1.314 -8.93 1 98.81 18 VAL B O 1
ATOM 1624 N N . LEU B 1 19 ? 0.467 -2.508 -9.477 1 98.69 19 LEU B N 1
ATOM 1625 C CA . LEU B 1 19 ? 1.056 -2.979 -10.727 1 98.69 19 LEU B CA 1
ATOM 1626 C C . LEU B 1 19 ? 1.415 -1.807 -11.633 1 98.69 19 LEU B C 1
ATOM 1628 O O . LEU B 1 19 ? 2.502 -1.775 -12.211 1 98.69 19 LEU B O 1
ATOM 1632 N N . GLY B 1 20 ? 0.472 -0.853 -11.695 1 98.38 20 GLY B N 1
ATOM 1633 C CA . GLY B 1 20 ? 0.74 0.336 -12.492 1 98.38 20 GLY B CA 1
ATOM 1634 C C . GLY B 1 20 ? 1.965 1.1 -12.023 1 98.38 20 GLY B C 1
ATOM 1635 O O . GLY B 1 20 ? 2.783 1.527 -12.844 1 98.38 20 GLY B O 1
ATOM 1636 N N . ALA B 1 21 ? 2.061 1.277 -10.789 1 98.19 21 ALA B N 1
ATOM 1637 C CA . ALA B 1 21 ? 3.209 1.978 -10.219 1 98.19 21 ALA B CA 1
ATOM 1638 C C . ALA B 1 21 ? 4.512 1.253 -10.547 1 98.19 21 ALA B C 1
ATOM 1640 O O . ALA B 1 21 ? 5.555 1.887 -10.719 1 98.19 21 ALA B O 1
ATOM 1641 N N . ALA B 1 22 ? 4.43 -0.062 -10.633 1 97.94 22 ALA B N 1
ATOM 1642 C CA . ALA B 1 22 ? 5.617 -0.873 -10.898 1 97.94 22 ALA B CA 1
ATOM 1643 C C . ALA B 1 22 ? 5.879 -0.983 -12.398 1 97.94 22 ALA B C 1
ATOM 1645 O O . ALA B 1 22 ? 6.848 -1.618 -12.82 1 97.94 22 ALA B O 1
ATOM 1646 N N . GLY B 1 23 ? 4.977 -0.436 -13.203 1 97.12 23 GLY B N 1
ATOM 1647 C CA . GLY B 1 23 ? 5.145 -0.486 -14.641 1 97.12 23 GLY B CA 1
ATOM 1648 C C . GLY B 1 23 ? 4.762 -1.826 -15.242 1 97.12 23 GLY B C 1
ATOM 1649 O O . GLY B 1 23 ? 5.242 -2.191 -16.312 1 97.12 23 GLY B O 1
ATOM 1650 N N . LEU B 1 24 ? 4.004 -2.605 -14.508 1 98.12 24 LEU B N 1
ATOM 1651 C CA . LEU B 1 24 ? 3.549 -3.9 -15 1 98.12 24 LEU B CA 1
ATOM 1652 C C . LEU B 1 24 ? 2.172 -3.787 -15.648 1 98.12 24 LEU B C 1
ATOM 1654 O O . LEU B 1 24 ? 1.223 -3.32 -15.008 1 98.12 24 LEU B O 1
ATOM 1658 N N . ASP B 1 25 ? 2.072 -4.172 -16.875 1 98.38 25 ASP B N 1
ATOM 1659 C CA . ASP B 1 25 ? 0.784 -4.242 -17.562 1 98.38 25 ASP B CA 1
ATOM 1660 C C . ASP B 1 25 ? -0.057 -5.398 -17.031 1 98.38 25 ASP B C 1
ATOM 1662 O O . ASP B 1 25 ? 0.359 -6.559 -17.094 1 98.38 25 ASP B O 1
ATOM 1666 N N . PRO B 1 26 ? -1.192 -5.062 -16.547 1 98.31 26 PRO B N 1
ATOM 1667 C CA . PRO B 1 26 ? -2.039 -6.137 -16.016 1 98.31 26 PRO B CA 1
ATOM 1668 C C . PRO B 1 26 ? -2.281 -7.25 -17.047 1 98.31 26 PRO B C 1
ATOM 1670 O O . PRO B 1 26 ? -2.453 -8.414 -16.672 1 98.31 26 PRO B O 1
ATOM 1673 N N . HIS B 1 27 ? -2.271 -6.973 -18.328 1 98.25 27 HIS B N 1
ATOM 1674 C CA . HIS B 1 27 ? -2.512 -7.988 -19.344 1 98.25 27 HIS B CA 1
ATOM 1675 C C . HIS B 1 27 ? -1.354 -8.977 -19.422 1 98.25 27 HIS B C 1
ATOM 1677 O O . HIS B 1 27 ? -1.485 -10.047 -20.031 1 98.25 27 HIS B O 1
ATOM 1683 N N . ASP B 1 28 ? -0.262 -8.625 -18.859 1 98.31 28 ASP B N 1
ATOM 1684 C CA . ASP B 1 28 ? 0.911 -9.5 -18.844 1 98.31 28 ASP B CA 1
ATOM 1685 C C . ASP B 1 28 ? 1.043 -10.234 -17.516 1 98.31 28 ASP B C 1
ATOM 1687 O O . ASP B 1 28 ? 2.098 -10.789 -17.219 1 98.31 28 ASP B O 1
ATOM 1691 N N . VAL B 1 29 ? -0.031 -10.156 -16.766 1 98.62 29 VAL B N 1
ATOM 1692 C CA . VAL B 1 29 ? 0.06 -10.695 -15.414 1 98.62 29 VAL B CA 1
ATOM 1693 C C . VAL B 1 29 ? -0.969 -11.805 -15.227 1 98.62 29 VAL B C 1
ATOM 1695 O O . VAL B 1 29 ? -2.088 -11.719 -15.742 1 98.62 29 VAL B O 1
ATOM 1698 N N . LEU B 1 30 ? -0.587 -12.844 -14.602 1 98.25 30 LEU B N 1
ATOM 1699 C CA . LEU B 1 30 ? -1.448 -13.898 -14.078 1 98.25 30 LEU B CA 1
ATOM 1700 C C . LEU B 1 30 ? -1.297 -14.016 -12.562 1 98.25 30 LEU B C 1
ATOM 1702 O O . LEU B 1 30 ? -0.185 -14.195 -12.055 1 98.25 30 LEU B O 1
ATOM 1706 N N . ALA B 1 31 ? -2.363 -13.805 -11.852 1 98.25 31 ALA B N 1
ATOM 1707 C CA . ALA B 1 31 ? -2.35 -14.016 -10.414 1 98.25 31 ALA B CA 1
ATOM 1708 C C . ALA B 1 31 ? -2.742 -15.453 -10.07 1 98.25 31 ALA B C 1
ATOM 1710 O O . ALA B 1 31 ? -3.76 -15.961 -10.547 1 98.25 31 ALA B O 1
ATOM 1711 N N . ILE B 1 32 ? -1.933 -16.062 -9.281 1 97 32 ILE B N 1
ATOM 1712 C CA . ILE B 1 32 ? -2.152 -17.453 -8.891 1 97 32 ILE B CA 1
ATOM 1713 C C . ILE B 1 32 ? -2.219 -17.562 -7.371 1 97 32 ILE B C 1
ATOM 1715 O O . ILE B 1 32 ? -1.323 -17.094 -6.668 1 97 32 ILE B O 1
ATOM 1719 N N . ARG B 1 33 ? -3.271 -18.156 -6.887 1 96.31 33 ARG B N 1
ATOM 1720 C CA . ARG B 1 33 ? -3.457 -18.312 -5.449 1 96.31 33 ARG B CA 1
ATOM 1721 C C . ARG B 1 33 ? -3.375 -19.781 -5.047 1 96.31 33 ARG B C 1
ATOM 1723 O O . ARG B 1 33 ? -4.219 -20.578 -5.449 1 96.31 33 ARG B O 1
ATOM 1730 N N . HIS B 1 34 ? -2.402 -20.078 -4.207 1 93.88 34 HIS B N 1
ATOM 1731 C CA . HIS B 1 34 ? -2.285 -21.406 -3.643 1 93.88 34 HIS B CA 1
ATOM 1732 C C . HIS B 1 34 ? -2.816 -21.453 -2.213 1 93.88 34 HIS B C 1
ATOM 1734 O O . HIS B 1 34 ? -2.82 -20.438 -1.518 1 93.88 34 HIS B O 1
ATOM 1740 N N . THR B 1 35 ? -3.334 -22.547 -1.886 1 90 35 THR B N 1
ATOM 1741 C CA . THR B 1 35 ? -3.689 -22.844 -0.503 1 90 35 THR B CA 1
ATOM 1742 C C . THR B 1 35 ? -2.9 -24.047 0.008 1 90 35 THR B C 1
ATOM 1744 O O . THR B 1 35 ? -2.338 -24.812 -0.782 1 90 35 THR B O 1
ATOM 1747 N N . TYR B 1 36 ? -2.85 -24.156 1.276 1 85.06 36 TYR B N 1
ATOM 1748 C CA . TYR B 1 36 ? -2.125 -25.281 1.87 1 85.06 36 TYR B CA 1
ATOM 1749 C C . TYR B 1 36 ? -2.98 -26.531 1.879 1 85.06 36 TYR B C 1
ATOM 1751 O O . TYR B 1 36 ? -4.113 -26.516 2.369 1 85.06 36 TYR B O 1
ATOM 1759 N N . LYS B 1 37 ? -2.441 -27.484 1.227 1 82.56 37 LYS B N 1
ATOM 1760 C CA . LYS B 1 37 ? -3.068 -28.812 1.19 1 82.56 37 LYS B CA 1
ATOM 1761 C C . LYS B 1 37 ? -2.029 -29.906 1.346 1 82.56 37 LYS B C 1
ATOM 1763 O O . LYS B 1 37 ? -0.904 -29.797 0.859 1 82.56 37 LYS B O 1
ATOM 1768 N N . GLU B 1 38 ? -2.441 -30.938 1.98 1 76.62 38 GLU B N 1
ATOM 1769 C CA . GLU B 1 38 ? -1.54 -32.062 2.25 1 76.62 38 GLU B CA 1
ATOM 1770 C C . GLU B 1 38 ? -0.913 -32.562 0.962 1 76.62 38 GLU B C 1
ATOM 1772 O O . GLU B 1 38 ? 0.275 -32.906 0.932 1 76.62 38 GLU B O 1
ATOM 1777 N N . SER B 1 39 ? -1.598 -32.75 -0.083 1 75.88 39 SER B N 1
ATOM 1778 C CA . SER B 1 39 ? -1.128 -33.312 -1.338 1 75.88 39 SER B CA 1
ATOM 1779 C C . SER B 1 39 ? -0.262 -32.344 -2.111 1 75.88 39 SER B C 1
ATOM 1781 O O . SER B 1 39 ? 0.475 -32.719 -3.02 1 75.88 39 SER B O 1
ATOM 1783 N N . GLY B 1 40 ? -0.114 -31.125 -1.713 1 80.25 40 GLY B N 1
ATOM 1784 C CA . GLY B 1 40 ? 0.646 -30.094 -2.402 1 80.25 40 GLY B CA 1
ATOM 1785 C C . GLY B 1 40 ? 1.612 -29.359 -1.493 1 80.25 40 GLY B C 1
ATOM 1786 O O . GLY B 1 40 ? 2.684 -29.875 -1.169 1 80.25 40 GLY B O 1
ATOM 1787 N N . LEU B 1 41 ? 1.189 -28.219 -1.154 1 84.44 41 LEU B N 1
ATOM 1788 C CA . LEU B 1 41 ? 1.923 -27.422 -0.176 1 84.44 41 LEU B CA 1
ATOM 1789 C C . LEU B 1 41 ? 1.297 -27.547 1.209 1 84.44 41 LEU B C 1
ATOM 1791 O O . LEU B 1 41 ? 0.335 -26.844 1.527 1 84.44 41 LEU B O 1
ATOM 1795 N N . PRO B 1 42 ? 1.843 -28.438 1.97 1 79 42 PRO B N 1
ATOM 1796 C CA . PRO B 1 42 ? 1.092 -28.844 3.16 1 79 42 PRO B CA 1
ATOM 1797 C C . PRO B 1 42 ? 1.056 -27.766 4.234 1 79 42 PRO B C 1
ATOM 1799 O O . PRO B 1 42 ? 0.152 -27.75 5.074 1 79 42 PRO B O 1
ATOM 1802 N N . SER B 1 43 ? 2.182 -26.969 4.371 1 81.56 43 SER B N 1
ATOM 1803 C CA . SER B 1 43 ? 2.242 -25.922 5.375 1 81.56 43 SER B CA 1
ATOM 1804 C C . SER B 1 43 ? 3.121 -24.766 4.91 1 81.56 43 SER B C 1
ATOM 1806 O O . SER B 1 43 ? 3.844 -24.875 3.918 1 81.56 43 SER B O 1
ATOM 1808 N N . ARG B 1 44 ? 2.922 -23.672 5.605 1 81.38 44 ARG B N 1
ATOM 1809 C CA . ARG B 1 44 ? 3.781 -22.531 5.324 1 81.38 44 ARG B CA 1
ATOM 1810 C C . ARG B 1 44 ? 5.254 -22.906 5.473 1 81.38 44 ARG B C 1
ATOM 1812 O O . ARG B 1 44 ? 6.082 -22.5 4.652 1 81.38 44 ARG B O 1
ATOM 1819 N N . ALA B 1 45 ? 5.496 -23.625 6.52 1 81.12 45 ALA B N 1
ATOM 1820 C CA . ALA B 1 45 ? 6.875 -24.031 6.785 1 81.12 45 ALA B CA 1
ATOM 1821 C C . ALA B 1 45 ? 7.402 -24.922 5.668 1 81.12 45 ALA B C 1
ATOM 1823 O O . ALA B 1 45 ? 8.578 -24.859 5.312 1 81.12 45 ALA B O 1
ATOM 1824 N N . ALA B 1 46 ? 6.566 -25.703 5.152 1 85.31 46 ALA B N 1
ATOM 1825 C CA . ALA B 1 46 ? 6.961 -26.656 4.121 1 85.31 46 ALA B CA 1
ATOM 1826 C C . ALA B 1 46 ? 6.992 -26 2.746 1 85.31 46 ALA B C 1
ATOM 1828 O O . ALA B 1 46 ? 7.578 -26.547 1.804 1 85.31 46 ALA B O 1
ATOM 1829 N N . ALA B 1 47 ? 6.371 -24.844 2.627 1 88 47 ALA B N 1
ATOM 1830 C CA . ALA B 1 47 ? 6.266 -24.156 1.343 1 88 47 ALA B CA 1
ATOM 1831 C C . ALA B 1 47 ? 7.488 -23.281 1.092 1 88 47 ALA B C 1
ATOM 1833 O O . ALA B 1 47 ? 7.371 -22.047 0.995 1 88 47 ALA B O 1
ATOM 1834 N N . THR B 1 48 ? 8.633 -23.953 0.924 1 90.38 48 THR B N 1
ATOM 1835 C CA . THR B 1 48 ? 9.844 -23.219 0.566 1 90.38 48 THR B CA 1
ATOM 1836 C C . THR B 1 48 ? 9.719 -22.625 -0.831 1 90.38 48 THR B C 1
ATOM 1838 O O . THR B 1 48 ? 8.906 -23.078 -1.637 1 90.38 48 THR B O 1
ATOM 1841 N N . PRO B 1 49 ? 10.516 -21.656 -1.103 1 93.88 49 PRO B N 1
ATOM 1842 C CA . PRO B 1 49 ? 10.477 -21.062 -2.443 1 93.88 49 PRO B CA 1
ATOM 1843 C C . PRO B 1 49 ? 10.656 -22.094 -3.549 1 93.88 49 PRO B C 1
ATOM 1845 O O . PRO B 1 49 ? 9.977 -22.031 -4.574 1 93.88 49 PRO B O 1
ATOM 1848 N N . GLU B 1 50 ? 11.578 -23.047 -3.295 1 93.56 50 GLU B N 1
ATOM 1849 C CA . GLU B 1 50 ? 11.836 -24.078 -4.297 1 93.56 50 GLU B CA 1
ATOM 1850 C C . GLU B 1 50 ? 10.625 -24.969 -4.5 1 93.56 50 GLU B C 1
ATOM 1852 O O . GLU B 1 50 ? 10.297 -25.328 -5.633 1 93.56 50 GLU B O 1
ATOM 1857 N N . ARG B 1 51 ? 9.969 -25.328 -3.422 1 93 51 ARG B N 1
ATOM 1858 C CA . ARG B 1 51 ? 8.812 -26.219 -3.506 1 93 51 ARG B CA 1
ATOM 1859 C C . ARG B 1 51 ? 7.625 -25.5 -4.145 1 93 51 ARG B C 1
ATOM 1861 O O . ARG B 1 51 ? 6.875 -26.109 -4.914 1 93 51 ARG B O 1
ATOM 1868 N N . VAL B 1 52 ? 7.445 -24.266 -3.824 1 95.56 52 VAL B N 1
ATOM 1869 C CA . VAL B 1 52 ? 6.352 -23.484 -4.402 1 95.56 52 VAL B CA 1
ATOM 1870 C C . VAL B 1 52 ? 6.547 -23.359 -5.914 1 95.56 52 VAL B C 1
ATOM 1872 O O . VAL B 1 52 ? 5.602 -23.516 -6.684 1 95.56 52 VAL B O 1
ATOM 1875 N N . LEU B 1 53 ? 7.762 -23.078 -6.297 1 96.56 53 LEU B N 1
ATOM 1876 C CA . LEU B 1 53 ? 8.055 -22.969 -7.723 1 96.56 53 LEU B CA 1
ATOM 1877 C C . LEU B 1 53 ? 7.766 -24.281 -8.445 1 96.56 53 LEU B C 1
ATOM 1879 O O . LEU B 1 53 ? 7.105 -24.297 -9.484 1 96.56 53 LEU B O 1
ATOM 1883 N N . ALA B 1 54 ? 8.273 -25.406 -7.855 1 94 54 ALA B N 1
ATOM 1884 C CA . ALA B 1 54 ? 8.07 -26.719 -8.445 1 94 54 ALA B CA 1
ATOM 1885 C C . ALA B 1 54 ? 6.582 -27.047 -8.555 1 94 54 ALA B C 1
ATOM 1887 O O . ALA B 1 54 ? 6.137 -27.609 -9.555 1 94 54 ALA B O 1
ATOM 1888 N N . TYR B 1 55 ? 5.906 -26.703 -7.516 1 93.38 55 TYR B N 1
ATOM 1889 C CA . TYR B 1 55 ? 4.469 -26.969 -7.469 1 93.38 55 TYR B CA 1
ATOM 1890 C C . TYR B 1 55 ? 3.734 -26.125 -8.5 1 93.38 55 TYR B C 1
ATOM 1892 O O . TYR B 1 55 ? 2.854 -26.625 -9.203 1 93.38 55 TYR B O 1
ATOM 1900 N N . THR B 1 56 ? 4.102 -24.844 -8.633 1 94.5 56 THR B N 1
ATOM 1901 C CA . THR B 1 56 ? 3.389 -23.875 -9.469 1 94.5 56 THR B CA 1
ATOM 1902 C C . THR B 1 56 ? 3.605 -24.172 -10.945 1 94.5 56 THR B C 1
ATOM 1904 O O . THR B 1 56 ? 2.688 -24.031 -11.758 1 94.5 56 THR B O 1
ATOM 1907 N N . ARG B 1 57 ? 4.785 -24.609 -11.32 1 95.06 57 ARG B N 1
ATOM 1908 C CA . ARG B 1 57 ? 5.117 -24.781 -12.727 1 95.06 57 ARG B CA 1
ATOM 1909 C C . ARG B 1 57 ? 4.391 -25.984 -13.32 1 95.06 57 ARG B C 1
ATOM 1911 O O . ARG B 1 57 ? 4.348 -26.156 -14.539 1 95.06 57 ARG B O 1
ATOM 1918 N N . GLU B 1 58 ? 3.939 -26.891 -12.43 1 92.56 58 GLU B N 1
ATOM 1919 C CA . GLU B 1 58 ? 3.176 -28.062 -12.859 1 92.56 58 GLU B CA 1
ATOM 1920 C C . GLU B 1 58 ? 1.682 -27.75 -12.922 1 92.56 58 GLU B C 1
ATOM 1922 O O . GLU B 1 58 ? 1.071 -27.422 -11.898 1 92.56 58 GLU B O 1
ATOM 1927 N N . GLN B 1 59 ? 1.156 -27.828 -14.125 1 88.88 59 GLN B N 1
ATOM 1928 C CA . GLN B 1 59 ? -0.254 -27.484 -14.289 1 88.88 59 GLN B CA 1
ATOM 1929 C C . GLN B 1 59 ? -1.007 -28.594 -15.016 1 88.88 59 GLN B C 1
ATOM 1931 O O . GLN B 1 59 ? -0.417 -29.344 -15.805 1 88.88 59 GLN B O 1
ATOM 1936 N N . HIS B 1 60 ? -2.236 -28.719 -14.758 1 82.44 60 HIS B N 1
ATOM 1937 C CA . HIS B 1 60 ? -3.061 -29.703 -15.453 1 82.44 60 HIS B CA 1
ATOM 1938 C C . HIS B 1 60 ? -3.441 -29.203 -16.844 1 82.44 60 HIS B C 1
ATOM 1940 O O . HIS B 1 60 ? -3.535 -27.984 -17.078 1 82.44 60 HIS B O 1
ATOM 1946 N N . HIS B 1 61 ? -3.707 -30.172 -17.75 1 77.12 61 HIS B N 1
ATOM 1947 C CA . HIS B 1 61 ? -4.121 -29.859 -19.109 1 77.12 61 HIS B CA 1
ATOM 1948 C C . HIS B 1 61 ? -5.504 -29.219 -19.141 1 77.12 61 HIS B C 1
ATOM 1950 O O . HIS B 1 61 ? -5.789 -28.375 -19.984 1 77.12 61 HIS B O 1
ATOM 1956 N N . VAL B 1 62 ? -6.238 -29.688 -18.188 1 70.38 62 VAL B N 1
ATOM 1957 C CA . VAL B 1 62 ? -7.621 -29.234 -18.156 1 70.38 62 VAL B CA 1
ATOM 1958 C C . VAL B 1 62 ? -7.871 -28.438 -16.875 1 70.38 62 VAL B C 1
ATOM 1960 O O . VAL B 1 62 ? -7.168 -28.609 -15.883 1 70.38 62 VAL B O 1
ATOM 1963 N N . GLY B 1 63 ? -8.664 -27.344 -17.094 1 72.62 63 GLY B N 1
ATOM 1964 C CA . GLY B 1 63 ? -9.047 -26.641 -15.891 1 72.62 63 GLY B CA 1
ATOM 1965 C C . GLY B 1 63 ? -8.938 -25.125 -16.016 1 72.62 63 GLY B C 1
ATOM 1966 O O . GLY B 1 63 ? -9.172 -24.578 -17.094 1 72.62 63 GLY B O 1
ATOM 1967 N N . LYS B 1 64 ? -8.68 -24.484 -14.875 1 77.88 64 LYS B N 1
ATOM 1968 C CA . LYS B 1 64 ? -8.797 -23.031 -14.695 1 77.88 64 LYS B CA 1
ATOM 1969 C C . LYS B 1 64 ? -7.539 -22.328 -15.18 1 77.88 64 LYS B C 1
ATOM 1971 O O . LYS B 1 64 ? -7.559 -21.109 -15.414 1 77.88 64 LYS B O 1
ATOM 1976 N N . PHE B 1 65 ? -6.488 -23.172 -15.523 1 87.94 65 PHE B N 1
ATOM 1977 C CA . PHE B 1 65 ? -5.23 -22.562 -15.93 1 87.94 65 PHE B CA 1
ATOM 1978 C C . PHE B 1 65 ? -5.25 -22.219 -17.422 1 87.94 65 PHE B C 1
ATOM 1980 O O . PHE B 1 65 ? -5.602 -23.062 -18.25 1 87.94 65 PHE B O 1
ATOM 1987 N N . PRO B 1 66 ? -4.859 -21.047 -17.75 1 90.06 66 PRO B N 1
ATOM 1988 C CA . PRO B 1 66 ? -4.961 -20.641 -19.156 1 90.06 66 PRO B CA 1
ATOM 1989 C C . PRO B 1 66 ? -4.086 -21.469 -20.078 1 90.06 66 PRO B C 1
ATOM 1991 O O . PRO B 1 66 ? -3.002 -21.906 -19.688 1 90.06 66 PRO B O 1
ATOM 1994 N N . LYS B 1 67 ? -4.559 -21.625 -21.266 1 88 67 LYS B N 1
ATOM 1995 C CA . LYS B 1 67 ? -3.787 -22.328 -22.281 1 88 67 LYS B CA 1
ATOM 1996 C C . LYS B 1 67 ? -2.477 -21.594 -22.578 1 88 67 LYS B C 1
ATOM 1998 O O . LYS B 1 67 ? -1.434 -22.234 -22.75 1 88 67 LYS B O 1
ATOM 2003 N N . GLU B 1 68 ? -2.604 -20.25 -22.656 1 91.81 68 GLU B N 1
ATOM 2004 C CA . GLU B 1 68 ? -1.44 -19.375 -22.844 1 91.81 68 GLU B CA 1
ATOM 2005 C C . GLU B 1 68 ? -1.287 -18.406 -21.688 1 91.81 68 GLU B C 1
ATOM 2007 O O . GLU B 1 68 ? -1.736 -17.25 -21.766 1 91.81 68 GLU B O 1
ATOM 2012 N N . PRO B 1 69 ? -0.644 -18.891 -20.641 1 95.06 69 PRO B N 1
ATOM 2013 C CA . PRO B 1 69 ? -0.543 -18.031 -19.469 1 95.06 69 PRO B CA 1
ATOM 2014 C C . PRO B 1 69 ? 0.362 -16.812 -19.688 1 95.06 69 PRO B C 1
ATOM 2016 O O . PRO B 1 69 ? 1.339 -16.906 -20.438 1 95.06 69 PRO B O 1
ATOM 2019 N N . ALA B 1 70 ? 0.06 -15.719 -19.031 1 97.81 70 ALA B N 1
ATOM 2020 C CA . ALA B 1 70 ? 0.776 -14.453 -19.141 1 97.81 70 ALA B CA 1
ATOM 2021 C C . ALA B 1 70 ? 2.229 -14.602 -18.688 1 97.81 70 ALA B C 1
ATOM 2023 O O . ALA B 1 70 ? 2.6 -15.617 -18.094 1 97.81 70 ALA B O 1
ATOM 2024 N N . ARG B 1 71 ? 2.957 -13.664 -19 1 98.12 71 ARG B N 1
ATOM 2025 C CA . ARG B 1 71 ? 4.402 -13.688 -18.797 1 98.12 71 ARG B CA 1
ATOM 2026 C C . ARG B 1 71 ? 4.762 -13.609 -17.328 1 98.12 71 ARG B C 1
ATOM 2028 O O . ARG B 1 71 ? 5.699 -14.266 -16.875 1 98.12 71 ARG B O 1
ATOM 2035 N N . HIS B 1 72 ? 4.062 -12.758 -16.578 1 98.81 72 HIS B N 1
ATOM 2036 C CA . HIS B 1 72 ? 4.402 -12.555 -15.18 1 98.81 72 HIS B CA 1
ATOM 2037 C C . HIS B 1 72 ? 3.354 -13.18 -14.266 1 98.81 72 HIS B C 1
ATOM 2039 O O . HIS B 1 72 ? 2.182 -12.805 -14.305 1 98.81 72 HIS B O 1
ATOM 2045 N N . TRP B 1 73 ? 3.809 -14.172 -13.516 1 98.69 73 TRP B N 1
ATOM 2046 C CA . TRP B 1 73 ? 2.932 -14.844 -12.562 1 98.69 73 TRP B CA 1
ATOM 2047 C C . TRP B 1 73 ? 3.117 -14.273 -11.164 1 98.69 73 TRP B C 1
ATOM 2049 O O . TRP B 1 73 ? 4.227 -14.289 -10.617 1 98.69 73 TRP B O 1
ATOM 2059 N N . LEU B 1 74 ? 2.113 -13.641 -10.625 1 98.88 74 LEU B N 1
ATOM 2060 C CA . LEU B 1 74 ? 2.105 -13.273 -9.219 1 98.88 74 LEU B CA 1
ATOM 2061 C C . LEU B 1 74 ? 1.616 -14.438 -8.352 1 98.88 74 LEU B C 1
ATOM 2063 O O . LEU B 1 74 ? 0.467 -14.867 -8.477 1 98.88 74 LEU B O 1
ATOM 2067 N N . ILE B 1 75 ? 2.469 -14.938 -7.465 1 98.31 75 ILE B N 1
ATOM 2068 C CA . ILE B 1 75 ? 2.141 -16.094 -6.652 1 98.31 75 ILE B CA 1
ATOM 2069 C C . ILE B 1 75 ? 1.662 -15.648 -5.273 1 98.31 75 ILE B C 1
ATOM 2071 O O . ILE B 1 75 ? 2.412 -15.016 -4.527 1 98.31 75 ILE B O 1
ATOM 2075 N N . PHE B 1 76 ? 0.447 -15.945 -5 1 97.69 76 PHE B N 1
ATOM 2076 C CA . PHE B 1 76 ? -0.144 -15.641 -3.705 1 97.69 76 PHE B CA 1
ATOM 2077 C C . PHE B 1 76 ? -0.381 -16.922 -2.904 1 97.69 76 PHE B C 1
ATOM 2079 O O . PHE B 1 76 ? -0.698 -17.969 -3.473 1 97.69 76 PHE B O 1
ATOM 2086 N N . MET B 1 77 ? -0.223 -16.797 -1.581 1 95.12 77 MET B N 1
ATOM 2087 C CA . MET B 1 77 ? -0.601 -17.844 -0.643 1 95.12 77 MET B CA 1
ATOM 2088 C C . MET B 1 77 ? -1.786 -17.422 0.213 1 95.12 77 MET B C 1
ATOM 2090 O O . MET B 1 77 ? -1.795 -16.312 0.753 1 95.12 77 MET B O 1
ATOM 2094 N N . GLY B 1 78 ? -2.734 -18.312 0.317 1 94.5 78 GLY B N 1
ATOM 2095 C CA . GLY B 1 78 ? -3.893 -18.016 1.146 1 94.5 78 GLY B CA 1
ATOM 2096 C C . GLY B 1 78 ? -3.588 -18.062 2.633 1 94.5 78 GLY B C 1
ATOM 2097 O O . GLY B 1 78 ? -2.961 -19.016 3.115 1 94.5 78 GLY B O 1
ATOM 2098 N N . GLU B 1 79 ? -4.02 -17 3.354 1 89.56 79 GLU B N 1
ATOM 2099 C CA . GLU B 1 79 ? -3.865 -16.938 4.805 1 89.56 79 GLU B CA 1
ATOM 2100 C C . GLU B 1 79 ? -5.219 -16.984 5.508 1 89.56 79 GLU B C 1
ATOM 2102 O O . GLU B 1 79 ? -5.441 -16.281 6.488 1 89.56 79 GLU B O 1
ATOM 2107 N N . GLY B 1 80 ? -6.082 -17.766 5.109 1 88 80 GLY B N 1
ATOM 2108 C CA . GLY B 1 80 ? -7.434 -17.828 5.637 1 88 80 GLY B CA 1
ATOM 2109 C C . GLY B 1 80 ? -8.406 -16.922 4.898 1 88 80 GLY B C 1
ATOM 2110 O O . GLY B 1 80 ? -8.047 -15.812 4.5 1 88 80 GLY B O 1
ATOM 2111 N N . GLY B 1 81 ? -9.625 -17.453 4.707 1 91.94 81 GLY B N 1
ATOM 2112 C CA . GLY B 1 81 ? -10.594 -16.688 3.941 1 91.94 81 GLY B CA 1
ATOM 2113 C C . GLY B 1 81 ? -10.086 -16.266 2.578 1 91.94 81 GLY B C 1
ATOM 2114 O O . GLY B 1 81 ? -9.609 -17.094 1.8 1 91.94 81 GLY B O 1
ATOM 2115 N N . ARG B 1 82 ? -10.195 -14.914 2.303 1 95.62 82 ARG B N 1
ATOM 2116 C CA . ARG B 1 82 ? -9.805 -14.406 0.994 1 95.62 82 ARG B CA 1
ATOM 2117 C C . ARG B 1 82 ? -8.469 -13.664 1.071 1 95.62 82 ARG B C 1
ATOM 2119 O O . ARG B 1 82 ? -8.016 -13.094 0.081 1 95.62 82 ARG B O 1
ATOM 2126 N N . ARG B 1 83 ? -7.945 -13.68 2.252 1 95.75 83 ARG B N 1
ATOM 2127 C CA . ARG B 1 83 ? -6.652 -13.031 2.451 1 95.75 83 ARG B CA 1
ATOM 2128 C C . ARG B 1 83 ? -5.547 -13.789 1.727 1 95.75 83 ARG B C 1
ATOM 2130 O O . ARG B 1 83 ? -5.375 -14.992 1.928 1 95.75 83 ARG B O 1
ATOM 2137 N N . SER B 1 84 ? -4.773 -13.102 0.858 1 96.88 84 SER B N 1
ATOM 2138 C CA . SER B 1 84 ? -3.764 -13.727 0.012 1 96.88 84 SER B CA 1
ATOM 2139 C C . SER B 1 84 ? -2.469 -12.922 0.003 1 96.88 84 SER B C 1
ATOM 2141 O O . SER B 1 84 ? -2.457 -11.758 -0.406 1 96.88 84 SER B O 1
ATOM 2143 N N . ARG B 1 85 ? -1.447 -13.523 0.412 1 97.12 85 ARG B N 1
ATOM 2144 C CA . ARG B 1 85 ? -0.159 -12.852 0.528 1 97.12 85 ARG B CA 1
ATOM 2145 C C . ARG B 1 85 ? 0.728 -13.156 -0.676 1 97.12 85 ARG B C 1
ATOM 2147 O O . ARG B 1 85 ? 0.884 -14.312 -1.063 1 97.12 85 ARG B O 1
ATOM 2154 N N . LEU B 1 86 ? 1.28 -12.086 -1.254 1 98.38 86 LEU B N 1
ATOM 2155 C CA . LEU B 1 86 ? 2.244 -12.266 -2.336 1 98.38 86 LEU B CA 1
ATOM 2156 C C . LEU B 1 86 ? 3.525 -12.914 -1.822 1 98.38 86 LEU B C 1
ATOM 2158 O O . LEU B 1 86 ? 4.156 -12.398 -0.896 1 98.38 86 LEU B O 1
ATOM 2162 N N . THR B 1 87 ? 3.949 -14 -2.467 1 97.06 87 THR B N 1
ATOM 2163 C CA . THR B 1 87 ? 5.152 -14.68 -1.988 1 97.06 87 THR B CA 1
ATOM 2164 C C . THR B 1 87 ? 6.262 -14.609 -3.031 1 97.06 87 THR B C 1
ATOM 2166 O O . THR B 1 87 ? 7.445 -14.641 -2.689 1 97.06 87 THR B O 1
ATOM 2169 N N . ALA B 1 88 ? 5.879 -14.484 -4.281 1 98 88 ALA B N 1
ATOM 2170 C CA . ALA B 1 88 ? 6.883 -14.422 -5.34 1 98 88 ALA B CA 1
ATOM 2171 C C . ALA B 1 88 ? 6.273 -13.891 -6.637 1 98 88 ALA B C 1
ATOM 2173 O O . ALA B 1 88 ? 5.051 -13.859 -6.789 1 98 88 ALA B O 1
ATOM 2174 N N . VAL B 1 89 ? 7.145 -13.453 -7.508 1 98.62 89 VAL B N 1
ATOM 2175 C CA . VAL B 1 89 ? 6.809 -13.188 -8.906 1 98.62 89 VAL B CA 1
ATOM 2176 C C . VAL B 1 89 ? 7.68 -14.047 -9.82 1 98.62 89 VAL B C 1
ATOM 2178 O O . VAL B 1 89 ? 8.906 -14.07 -9.672 1 98.62 89 VAL B O 1
ATOM 2181 N N . TYR B 1 90 ? 7.023 -14.789 -10.672 1 98.62 90 TYR B N 1
ATOM 2182 C CA . TYR B 1 90 ? 7.754 -15.609 -11.633 1 98.62 90 TYR B CA 1
ATOM 2183 C C . TYR B 1 90 ? 7.641 -15.031 -13.039 1 98.62 90 TYR B C 1
ATOM 2185 O O . TYR B 1 90 ? 6.609 -14.461 -13.398 1 98.62 90 TYR B O 1
ATOM 2193 N N . GLU B 1 91 ? 8.656 -15.188 -13.797 1 98.62 91 GLU B N 1
ATOM 2194 C CA . GLU B 1 91 ? 8.594 -15.008 -15.242 1 98.62 91 GLU B CA 1
ATOM 2195 C C . GLU B 1 91 ? 8.328 -16.344 -15.953 1 98.62 91 GLU B C 1
ATOM 2197 O O . GLU B 1 91 ? 9.062 -17.312 -15.758 1 98.62 91 GLU B O 1
ATOM 2202 N N . ASN B 1 92 ? 7.293 -16.406 -16.656 1 98.31 92 ASN B N 1
ATOM 2203 C CA . ASN B 1 92 ? 6.949 -17.531 -17.5 1 98.31 92 ASN B CA 1
ATOM 2204 C C . ASN B 1 92 ? 7.676 -17.469 -18.844 1 98.31 92 ASN B C 1
ATOM 2206 O O . ASN B 1 92 ? 7.441 -16.562 -19.641 1 98.31 92 ASN B O 1
ATOM 2210 N N . ARG B 1 93 ? 8.492 -18.422 -19.109 1 97.62 93 ARG B N 1
ATOM 2211 C CA . ARG B 1 93 ? 9.305 -18.438 -20.312 1 97.62 93 ARG B CA 1
ATOM 2212 C C . ARG B 1 93 ? 8.75 -19.438 -21.328 1 97.62 93 ARG B C 1
ATOM 2214 O O . ARG B 1 93 ? 9.445 -19.828 -22.266 1 97.62 93 ARG B O 1
ATOM 2221 N N . GLY B 1 94 ? 7.562 -19.875 -21 1 96.44 94 GLY B N 1
ATOM 2222 C CA . GLY B 1 94 ? 6.879 -20.797 -21.906 1 96.44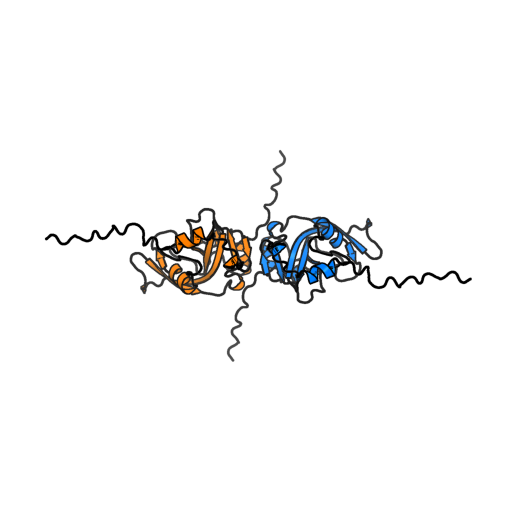 94 GLY B CA 1
ATOM 2223 C C . GLY B 1 94 ? 6.812 -22.219 -21.391 1 96.44 94 GLY B C 1
ATOM 2224 O O . GLY B 1 94 ? 7.449 -22.547 -20.391 1 96.44 94 GLY B O 1
ATOM 2225 N N . GLU B 1 95 ? 6.07 -23.031 -22.125 1 94.81 95 GLU B N 1
ATOM 2226 C CA . GLU B 1 95 ? 5.895 -24.422 -21.734 1 94.81 95 GLU B CA 1
ATOM 2227 C C . GLU B 1 95 ? 7.164 -25.234 -21.984 1 94.81 95 GLU B C 1
ATOM 2229 O O . GLU B 1 95 ? 7.809 -25.078 -23.031 1 94.81 95 GLU B O 1
ATOM 2234 N N . ALA B 1 96 ? 7.527 -25.984 -20.938 1 95.56 96 ALA B N 1
ATOM 2235 C CA . ALA B 1 96 ? 8.562 -27 -21.141 1 95.56 96 ALA B CA 1
ATOM 2236 C C . ALA B 1 96 ? 7.992 -28.234 -21.828 1 95.56 96 ALA B C 1
ATOM 2238 O O . ALA B 1 96 ? 7.805 -29.281 -21.188 1 95.56 96 ALA B O 1
ATOM 2239 N N . VAL B 1 97 ? 7.918 -28.234 -23.094 1 93.81 97 VAL B N 1
ATOM 2240 C CA . VAL B 1 97 ? 7.172 -29.203 -23.875 1 93.81 97 VAL B CA 1
ATOM 2241 C C . VAL B 1 97 ? 7.766 -30.594 -23.656 1 93.81 97 VAL B C 1
ATOM 2243 O O . VAL B 1 97 ? 7.039 -31.594 -23.625 1 93.81 97 VAL B O 1
ATOM 2246 N N . ALA B 1 98 ? 9.031 -30.703 -23.484 1 94.88 98 ALA B N 1
ATOM 2247 C CA . ALA B 1 98 ? 9.719 -31.969 -23.297 1 94.88 98 ALA B CA 1
ATOM 2248 C C . ALA B 1 98 ? 9.25 -32.688 -22.031 1 94.88 98 ALA B C 1
ATOM 2250 O O . ALA B 1 98 ? 9.391 -33.906 -21.906 1 94.88 98 ALA B O 1
ATOM 2251 N N . GLU B 1 99 ? 8.703 -31.891 -21.109 1 94.31 99 GLU B N 1
ATOM 2252 C CA . GLU B 1 99 ? 8.289 -32.438 -19.828 1 94.31 99 GLU B CA 1
ATOM 2253 C C . GLU B 1 99 ? 6.793 -32.75 -19.812 1 94.31 99 GLU B C 1
ATOM 2255 O O . GLU B 1 99 ? 6.27 -33.25 -18.812 1 94.31 99 GLU B O 1
ATOM 2260 N N . ARG B 1 100 ? 6.117 -32.469 -20.828 1 91.75 100 ARG B N 1
ATOM 2261 C CA . ARG B 1 100 ? 4.668 -32.625 -20.891 1 91.75 100 ARG B CA 1
ATOM 2262 C C . ARG B 1 100 ? 4.277 -34.094 -20.734 1 91.75 100 ARG B C 1
ATOM 2264 O O . ARG B 1 100 ? 4.926 -35 -21.297 1 91.75 100 ARG B O 1
ATOM 2271 N N . THR B 1 101 ? 3.211 -34.375 -19.906 1 92.06 101 THR B N 1
ATOM 2272 C CA . THR B 1 101 ? 2.611 -35.688 -19.797 1 92.06 101 THR B CA 1
ATOM 2273 C C . THR B 1 101 ? 1.163 -35.688 -20.281 1 92.06 101 THR B C 1
ATOM 2275 O O . THR B 1 101 ? 0.67 -34.656 -20.75 1 92.06 101 THR B O 1
ATOM 2278 N N . GLU B 1 102 ? 0.538 -36.844 -20.281 1 88.94 102 GLU B N 1
ATOM 2279 C CA . GLU B 1 102 ? -0.865 -36.938 -20.672 1 88.94 102 GLU B CA 1
ATOM 2280 C C . GLU B 1 102 ? -1.747 -36.094 -19.766 1 88.94 102 GLU B C 1
ATOM 2282 O O . GLU B 1 102 ? -2.773 -35.562 -20.203 1 88.94 102 GLU B O 1
ATOM 2287 N N . ARG B 1 103 ? -1.242 -35.875 -18.594 1 88.19 103 ARG B N 1
ATOM 2288 C CA . ARG B 1 103 ? -2.102 -35.25 -17.594 1 88.19 103 ARG B CA 1
ATOM 2289 C C . ARG B 1 103 ? -1.605 -33.844 -17.266 1 88.19 103 ARG B C 1
ATOM 2291 O O . ARG B 1 103 ? -2.389 -33 -16.859 1 88.19 103 ARG B O 1
ATOM 2298 N N . HIS B 1 104 ? -0.271 -33.688 -17.531 1 90.81 104 HIS B N 1
ATOM 2299 C CA . HIS B 1 104 ? 0.289 -32.438 -17 1 90.81 104 HIS B CA 1
ATOM 2300 C C . HIS B 1 104 ? 1.087 -31.688 -18.078 1 90.81 104 HIS B C 1
ATOM 2302 O O . HIS B 1 104 ? 1.714 -32.312 -18.938 1 90.81 104 HIS B O 1
ATOM 2308 N N . ARG B 1 105 ? 0.969 -30.344 -17.938 1 92.75 105 ARG B N 1
ATOM 2309 C CA . ARG B 1 105 ? 1.882 -29.422 -18.609 1 92.75 105 ARG B CA 1
ATOM 2310 C C . ARG B 1 105 ? 2.863 -28.812 -17.625 1 92.75 105 ARG B C 1
ATOM 2312 O O . ARG B 1 105 ? 2.523 -28.609 -16.453 1 92.75 105 ARG B O 1
ATOM 2319 N N . TYR B 1 106 ? 4.07 -28.562 -18.094 1 95.25 106 TYR B N 1
ATOM 2320 C CA . TYR B 1 106 ? 5.109 -27.938 -17.281 1 95.25 106 TYR B CA 1
ATOM 2321 C C . TYR B 1 106 ? 5.602 -26.641 -17.938 1 95.25 106 TYR B C 1
ATOM 2323 O O . TYR B 1 106 ? 5.738 -26.578 -19.156 1 95.25 106 TYR B O 1
ATOM 2331 N N . TYR B 1 107 ? 5.852 -25.688 -17.094 1 97.12 107 TYR B N 1
ATOM 2332 C CA . TYR B 1 107 ? 6.316 -24.406 -17.625 1 97.12 107 TYR B CA 1
ATOM 2333 C C . TYR B 1 107 ? 7.711 -24.078 -17.094 1 97.12 107 TYR B C 1
ATOM 2335 O O . TYR B 1 107 ? 8.047 -24.406 -15.953 1 97.12 107 TYR B O 1
ATOM 2343 N N . ASP B 1 108 ? 8.484 -23.516 -18.031 1 97.38 108 ASP B N 1
ATOM 2344 C CA . ASP B 1 108 ? 9.75 -22.922 -17.609 1 97.38 108 ASP B CA 1
ATOM 2345 C C . ASP B 1 108 ? 9.531 -21.562 -16.953 1 97.38 108 ASP B C 1
ATOM 2347 O O . ASP B 1 108 ? 9.234 -20.578 -17.625 1 97.38 108 ASP B O 1
ATOM 2351 N N . VAL B 1 109 ? 9.648 -21.547 -15.602 1 97.56 109 VAL B N 1
ATOM 2352 C CA . VAL B 1 109 ? 9.414 -20.312 -14.852 1 97.56 109 VAL B CA 1
ATOM 2353 C C . VAL B 1 109 ? 10.625 -20.016 -13.961 1 97.56 109 VAL B C 1
ATOM 2355 O O . VAL B 1 109 ? 11.328 -20.938 -13.531 1 97.56 109 VAL B O 1
ATOM 2358 N N . ALA B 1 110 ? 10.867 -18.766 -13.75 1 98.06 110 ALA B N 1
ATOM 2359 C CA . ALA B 1 110 ? 11.961 -18.328 -12.883 1 98.06 110 ALA B CA 1
ATOM 2360 C C . ALA B 1 110 ? 11.531 -17.125 -12.031 1 98.06 110 ALA B C 1
ATOM 2362 O O . ALA B 1 110 ? 10.852 -16.219 -12.516 1 98.06 110 ALA B O 1
ATOM 2363 N N . PRO B 1 111 ? 11.914 -17.188 -10.758 1 97.88 111 PRO B N 1
ATOM 2364 C CA . PRO B 1 111 ? 11.633 -16 -9.953 1 97.88 111 PRO B CA 1
ATOM 2365 C C . PRO B 1 111 ? 12.305 -14.742 -10.5 1 97.88 111 PRO B C 1
ATOM 2367 O O . PRO B 1 111 ? 13.43 -14.812 -11 1 97.88 111 PRO B O 1
ATOM 2370 N N . VAL B 1 112 ? 11.578 -13.625 -10.5 1 97.44 112 VAL B N 1
ATOM 2371 C CA . VAL B 1 112 ? 12.125 -12.336 -10.883 1 97.44 112 VAL B CA 1
ATOM 2372 C C . VAL B 1 112 ? 11.812 -11.297 -9.805 1 97.44 112 VAL B C 1
ATOM 2374 O O . VAL B 1 112 ? 10.766 -11.359 -9.156 1 97.44 112 VAL B O 1
ATOM 2377 N N . PRO B 1 113 ? 12.656 -10.359 -9.578 1 96.81 113 PRO B N 1
ATOM 2378 C CA . PRO B 1 113 ? 12.5 -9.422 -8.461 1 96.81 113 PRO B CA 1
ATOM 2379 C C . PRO B 1 113 ? 11.68 -8.188 -8.836 1 96.81 113 PRO B C 1
ATOM 2381 O O . PRO B 1 113 ? 12.023 -7.07 -8.445 1 96.81 113 PRO B O 1
ATOM 2384 N N . LEU B 1 114 ? 10.609 -8.273 -9.617 1 97.12 114 LEU B N 1
ATOM 2385 C CA . LEU B 1 114 ? 9.812 -7.148 -10.109 1 97.12 114 LEU B CA 1
ATOM 2386 C C . LEU B 1 114 ? 9.07 -6.469 -8.969 1 97.12 114 LEU B C 1
ATOM 2388 O O . LEU B 1 114 ? 8.875 -5.25 -8.984 1 97.12 114 LEU B O 1
ATOM 2392 N N . LEU B 1 115 ? 8.625 -7.199 -7.996 1 98.25 115 LEU B N 1
ATOM 2393 C CA . LEU B 1 115 ? 7.926 -6.703 -6.816 1 98.25 115 LEU B CA 1
ATOM 2394 C C . LEU B 1 115 ? 8.602 -7.199 -5.539 1 98.25 115 LEU B C 1
ATOM 2396 O O . LEU B 1 115 ? 7.922 -7.512 -4.559 1 98.25 115 LEU B O 1
ATOM 2400 N N . ALA B 1 116 ? 9.914 -7.242 -5.582 1 97.62 116 ALA B N 1
ATOM 2401 C CA . ALA B 1 116 ? 10.68 -7.824 -4.484 1 97.62 116 ALA B CA 1
ATOM 2402 C C . ALA B 1 116 ? 10.367 -7.129 -3.164 1 97.62 116 ALA B C 1
ATOM 2404 O O . ALA B 1 116 ? 10.234 -7.785 -2.127 1 97.62 116 ALA B O 1
ATOM 2405 N N . SER B 1 117 ? 10.164 -5.824 -3.143 1 97.31 117 SER B N 1
ATOM 2406 C CA . SER B 1 117 ? 9.914 -5.059 -1.926 1 97.31 117 SER B CA 1
ATOM 2407 C C . SER B 1 117 ? 8.555 -5.398 -1.327 1 97.31 117 SER B C 1
ATOM 2409 O O . SER B 1 117 ? 8.281 -5.078 -0.168 1 97.31 117 SER B O 1
ATOM 2411 N N . LEU B 1 118 ? 7.715 -6.039 -2.072 1 98.5 118 LEU B N 1
ATOM 2412 C CA . LEU B 1 118 ? 6.352 -6.32 -1.635 1 98.5 118 LEU B CA 1
ATOM 2413 C C . LEU B 1 118 ? 6.168 -7.805 -1.343 1 98.5 118 LEU B C 1
ATOM 2415 O O . LEU B 1 118 ? 5.156 -8.211 -0.765 1 98.5 118 LEU B O 1
ATOM 2419 N N . GLU B 1 119 ? 7.133 -8.648 -1.769 1 97.81 119 GLU B N 1
ATOM 2420 C CA . GLU B 1 119 ? 7.051 -10.078 -1.479 1 97.81 119 GLU B CA 1
ATOM 2421 C C . GLU B 1 119 ? 7.023 -10.336 0.025 1 97.81 119 GLU B C 1
ATOM 2423 O O . GLU B 1 119 ? 7.793 -9.727 0.778 1 97.81 119 GLU B O 1
ATOM 2428 N N . GLU B 1 120 ? 6.148 -11.164 0.405 1 96.31 120 GLU B N 1
ATOM 2429 C CA . GLU B 1 120 ? 5.891 -11.562 1.784 1 96.31 120 GLU B CA 1
ATOM 2430 C C . GLU B 1 120 ? 5.242 -10.438 2.576 1 96.31 120 GLU B C 1
ATOM 2432 O O . GLU B 1 120 ? 4.969 -10.578 3.77 1 96.31 120 GLU B O 1
ATOM 2437 N N . ARG B 1 121 ? 4.957 -9.32 1.961 1 98 121 ARG B N 1
ATOM 2438 C CA . ARG B 1 121 ? 4.43 -8.148 2.66 1 98 121 ARG B CA 1
ATOM 2439 C C . ARG B 1 121 ? 3.053 -7.77 2.131 1 98 121 ARG B C 1
ATOM 2441 O O . ARG B 1 121 ? 2.184 -7.348 2.895 1 98 121 ARG B O 1
ATOM 2448 N N . LEU B 1 122 ? 2.83 -7.852 0.855 1 98.62 122 LEU B N 1
ATOM 2449 C CA . LEU B 1 122 ? 1.597 -7.43 0.201 1 98.62 122 LEU B CA 1
ATOM 2450 C C . LEU B 1 122 ? 0.501 -8.477 0.378 1 98.62 122 LEU B C 1
ATOM 2452 O O . LEU B 1 122 ? 0.682 -9.641 0.009 1 98.62 122 LEU B O 1
ATOM 2456 N N . VAL B 1 123 ? -0.58 -8.094 0.999 1 98.44 123 VAL B N 1
ATOM 2457 C CA . VAL B 1 123 ? -1.768 -8.93 1.143 1 98.44 123 VAL B CA 1
ATOM 2458 C C . VAL B 1 123 ? -2.938 -8.297 0.394 1 98.44 123 VAL B C 1
ATOM 2460 O O . VAL B 1 123 ? -3.211 -7.105 0.549 1 98.44 123 VAL B O 1
ATOM 2463 N N . VAL B 1 124 ? -3.568 -9.102 -0.399 1 98.56 124 VAL B N 1
ATOM 2464 C CA . VAL B 1 124 ? -4.742 -8.633 -1.129 1 98.56 124 VAL B CA 1
ATOM 2465 C C . VAL B 1 124 ? -5.965 -9.445 -0.71 1 98.56 124 VAL B C 1
ATOM 2467 O O . VAL B 1 124 ? -5.836 -10.492 -0.067 1 98.56 124 VAL B O 1
ATOM 2470 N N . GLU B 1 125 ? -7.125 -8.922 -1.019 1 98 125 GLU B N 1
ATOM 2471 C CA . GLU B 1 125 ? -8.359 -9.695 -0.889 1 98 125 GLU B CA 1
ATOM 2472 C C . GLU B 1 125 ? -8.719 -10.383 -2.201 1 98 125 GLU B C 1
ATOM 2474 O O . GLU B 1 125 ? -9.023 -9.719 -3.195 1 98 125 GLU B O 1
ATOM 2479 N N . TRP B 1 126 ? -8.648 -11.648 -2.17 1 97.38 126 TRP B N 1
ATOM 2480 C CA . TRP B 1 126 ? -8.969 -12.445 -3.35 1 97.38 126 TRP B CA 1
ATOM 2481 C C . TRP B 1 126 ? -10.453 -12.359 -3.68 1 97.38 126 TRP B C 1
ATOM 2483 O O . TRP B 1 126 ? -11.258 -11.945 -2.844 1 97.38 126 TRP B O 1
ATOM 2493 N N . SER B 1 127 ? -10.852 -12.672 -4.859 1 94.38 127 SER B N 1
ATOM 2494 C CA . SER B 1 127 ? -12.25 -12.648 -5.285 1 94.38 127 SER B CA 1
ATOM 2495 C C . SER B 1 127 ? -13.094 -13.602 -4.441 1 94.38 127 SER B C 1
ATOM 2497 O O . SER B 1 127 ? -12.555 -14.477 -3.76 1 94.38 127 SER B O 1
ATOM 2499 N N . ALA B 1 128 ? -14.375 -13.477 -4.445 1 90.75 128 ALA B N 1
ATOM 2500 C CA . ALA B 1 128 ? -15.305 -14.25 -3.627 1 90.75 128 ALA B CA 1
ATOM 2501 C C . ALA B 1 128 ? -15.422 -15.688 -4.137 1 90.75 128 ALA B C 1
ATOM 2503 O O . ALA B 1 128 ? -16.078 -16.516 -3.508 1 90.75 128 ALA B O 1
ATOM 2504 N N . ASP B 1 129 ? -14.805 -16.047 -5.168 1 86.19 129 ASP B N 1
ATOM 2505 C CA . ASP B 1 129 ? -14.758 -17.406 -5.695 1 86.19 129 ASP B CA 1
ATOM 2506 C C . ASP B 1 129 ? -13.352 -17.984 -5.582 1 86.19 129 ASP B C 1
ATOM 2508 O O . ASP B 1 129 ? -12.734 -18.312 -6.594 1 86.19 129 ASP B O 1
ATOM 2512 N N . PRO B 1 130 ? -12.992 -18.359 -4.41 1 74.75 130 PRO B N 1
ATOM 2513 C CA . PRO B 1 130 ? -11.594 -18.75 -4.215 1 74.75 130 PRO B CA 1
ATOM 2514 C C . PRO B 1 130 ? -11.234 -20.047 -4.922 1 74.75 130 PRO B C 1
ATOM 2516 O O . PRO B 1 130 ? -10.047 -20.344 -5.121 1 74.75 130 PRO B O 1
ATOM 2519 N N . VAL B 1 131 ? -12.219 -20.75 -5.352 1 77.62 131 VAL B N 1
ATOM 2520 C CA . VAL B 1 131 ? -11.945 -21.969 -6.098 1 77.62 131 VAL B CA 1
ATOM 2521 C C . VAL B 1 131 ? -11.312 -21.625 -7.445 1 77.62 131 VAL B C 1
ATOM 2523 O O . VAL B 1 131 ? -10.594 -22.438 -8.031 1 77.62 131 VAL B O 1
ATOM 2526 N N . ASN B 1 132 ? -11.648 -20.375 -7.789 1 85.44 132 ASN B N 1
ATOM 2527 C CA . ASN B 1 132 ? -10.961 -19.875 -8.977 1 85.44 132 ASN B CA 1
ATOM 2528 C C . ASN B 1 132 ? -9.594 -19.312 -8.633 1 85.44 132 ASN B C 1
ATOM 2530 O O . ASN B 1 132 ? -9.445 -18.094 -8.461 1 85.44 132 ASN B O 1
ATOM 2534 N N . TRP B 1 133 ? -8.578 -20.109 -8.625 1 90.75 133 TRP B N 1
ATOM 2535 C CA . TRP B 1 133 ? -7.281 -19.891 -8 1 90.75 133 TRP B CA 1
ATOM 2536 C C . TRP B 1 133 ? -6.328 -19.188 -8.953 1 90.75 133 TRP B C 1
ATOM 2538 O O . TRP B 1 133 ? -5.223 -18.797 -8.57 1 90.75 133 TRP B O 1
ATOM 2548 N N . ALA B 1 134 ? -6.703 -19.047 -10.219 1 94.88 134 ALA B N 1
ATOM 2549 C CA . ALA B 1 134 ? -5.93 -18.281 -11.195 1 94.88 134 ALA B CA 1
ATOM 2550 C C . ALA B 1 134 ? -6.77 -17.156 -11.797 1 94.88 134 ALA B C 1
ATOM 2552 O O . ALA B 1 134 ? -7.879 -17.391 -12.281 1 94.88 134 ALA B O 1
ATOM 2553 N N . LYS B 1 135 ? -6.219 -15.945 -11.742 1 95.81 135 LYS B N 1
ATOM 2554 C CA . LYS B 1 135 ? -6.926 -14.773 -12.258 1 95.81 135 LYS B CA 1
ATOM 2555 C C . LYS B 1 135 ? -6.059 -14 -13.25 1 95.81 135 LYS B C 1
ATOM 2557 O O . LYS B 1 135 ? -4.895 -13.711 -12.961 1 95.81 135 LYS B O 1
ATOM 2562 N N . ARG B 1 136 ? -6.648 -13.773 -14.422 1 96.38 136 ARG B N 1
ATOM 2563 C CA . ARG B 1 136 ? -5.953 -12.875 -15.344 1 96.38 136 ARG B CA 1
ATOM 2564 C C . ARG B 1 136 ? -5.742 -11.508 -14.711 1 96.38 136 ARG B C 1
ATOM 2566 O O . ARG B 1 136 ? -6.562 -11.047 -13.914 1 96.38 136 ARG B O 1
ATOM 2573 N N . GLY B 1 137 ? -4.746 -10.875 -15.102 1 97.44 137 GLY B N 1
ATOM 2574 C CA . GLY B 1 137 ? -4.277 -9.633 -14.508 1 97.44 137 GLY B CA 1
ATOM 2575 C C . GLY B 1 137 ? -5.352 -8.562 -14.43 1 97.44 137 GLY B C 1
ATOM 2576 O O . GLY B 1 137 ? -5.535 -7.934 -13.391 1 97.44 137 GLY B O 1
ATOM 2577 N N . PRO B 1 138 ? -6.109 -8.32 -15.531 1 97.69 138 PRO B N 1
ATOM 2578 C CA . PRO B 1 138 ? -7.137 -7.281 -15.477 1 97.69 138 PRO B CA 1
ATOM 2579 C C . PRO B 1 138 ? -8.203 -7.559 -14.422 1 97.69 138 PRO B C 1
ATOM 2581 O O . PRO B 1 138 ? -8.75 -6.621 -13.836 1 97.69 138 PRO B O 1
ATOM 2584 N N . LEU B 1 139 ? -8.469 -8.773 -14.125 1 96.81 139 LEU B N 1
ATOM 2585 C CA . LEU B 1 139 ? -9.383 -9.125 -13.039 1 96.81 139 LEU B CA 1
ATOM 2586 C C . LEU B 1 139 ? -8.703 -8.977 -11.688 1 96.81 139 LEU B C 1
ATOM 2588 O O . LEU B 1 139 ? -9.273 -8.383 -10.766 1 96.81 139 LEU B O 1
ATOM 2592 N N . ALA B 1 140 ? -7.508 -9.43 -11.578 1 97.81 140 ALA B N 1
ATOM 2593 C CA . ALA B 1 140 ? -6.766 -9.367 -10.32 1 97.81 140 ALA B CA 1
ATOM 2594 C C . ALA B 1 140 ? -6.461 -7.918 -9.93 1 97.81 140 ALA B C 1
ATOM 2596 O O . ALA B 1 140 ? -6.32 -7.602 -8.75 1 97.81 140 ALA B O 1
ATOM 2597 N N . ALA B 1 141 ? -6.387 -7.09 -10.945 1 98.44 141 ALA B N 1
ATOM 2598 C CA . ALA B 1 141 ? -6.07 -5.68 -10.727 1 98.44 141 ALA B CA 1
ATOM 2599 C C . ALA B 1 141 ? -7.102 -5.02 -9.82 1 98.44 141 ALA B C 1
ATOM 2601 O O . ALA B 1 141 ? -6.805 -4.023 -9.148 1 98.44 141 ALA B O 1
ATOM 2602 N N . ARG B 1 142 ? -8.234 -5.59 -9.703 1 97.75 142 ARG B N 1
ATOM 2603 C CA . ARG B 1 142 ? -9.32 -5.012 -8.922 1 97.75 142 ARG B CA 1
ATOM 2604 C C . ARG B 1 142 ? -9.234 -5.43 -7.461 1 97.75 142 ARG B C 1
ATOM 2606 O O . ARG B 1 142 ? -9.938 -4.887 -6.609 1 97.75 142 ARG B O 1
ATOM 2613 N N . PHE B 1 143 ? -8.375 -6.352 -7.176 1 98.31 143 PHE B N 1
ATOM 2614 C CA . PHE B 1 143 ? -8.273 -6.824 -5.801 1 98.31 143 PHE B CA 1
ATOM 2615 C C . PHE B 1 143 ? -7.855 -5.691 -4.871 1 98.31 143 PHE B C 1
ATOM 2617 O O . PHE B 1 143 ? -6.871 -4.996 -5.137 1 98.31 143 PHE B O 1
ATOM 2624 N N . PRO B 1 144 ? -8.609 -5.48 -3.752 1 98.44 144 PRO B N 1
ATOM 2625 C CA . PRO B 1 144 ? -8.156 -4.508 -2.754 1 98.44 144 PRO B CA 1
ATOM 2626 C C . PRO B 1 144 ? -6.855 -4.922 -2.07 1 98.44 144 PRO B C 1
ATOM 2628 O O . PRO B 1 144 ? -6.652 -6.105 -1.786 1 98.44 144 PRO B O 1
ATOM 2631 N N . VAL B 1 145 ? -5.98 -3.992 -1.901 1 98.75 145 VAL B N 1
ATOM 2632 C CA . VAL B 1 145 ? -4.82 -4.191 -1.041 1 98.75 145 VAL B CA 1
ATOM 2633 C C . VAL B 1 145 ? -5.238 -4.082 0.424 1 98.75 145 VAL B C 1
ATOM 2635 O O . VAL B 1 145 ? -5.711 -3.033 0.864 1 98.75 145 VAL B O 1
ATOM 2638 N N . LEU B 1 146 ? -5.027 -5.145 1.146 1 98 146 LEU B N 1
ATOM 2639 C CA . LEU B 1 146 ? -5.41 -5.176 2.553 1 98 146 LEU B CA 1
ATOM 2640 C C . LEU B 1 146 ? -4.266 -4.703 3.439 1 98 146 LEU B C 1
ATOM 2642 O O . LEU B 1 146 ? -4.492 -4.043 4.457 1 98 146 LEU B O 1
ATOM 2646 N N . GLU B 1 147 ? -3.094 -5.133 3.025 1 97.5 147 GLU B N 1
ATOM 2647 C CA . GLU B 1 147 ? -1.936 -4.875 3.877 1 97.5 147 GLU B CA 1
ATOM 2648 C C . GLU B 1 147 ? -0.646 -4.848 3.061 1 97.5 147 GLU B C 1
ATOM 2650 O O . GLU B 1 147 ? -0.509 -5.582 2.082 1 97.5 147 GLU B O 1
ATOM 2655 N N . ILE B 1 148 ? 0.204 -4.02 3.438 1 98.38 148 ILE B N 1
ATOM 2656 C CA . ILE B 1 148 ? 1.631 -4.086 3.137 1 98.38 148 ILE B CA 1
ATOM 2657 C C . ILE B 1 148 ? 2.436 -3.971 4.43 1 98.38 148 ILE B C 1
ATOM 2659 O O . ILE B 1 148 ? 2.484 -2.902 5.043 1 98.38 148 ILE B O 1
ATOM 2663 N N . ALA B 1 149 ? 2.957 -5.016 4.871 1 96.56 149 ALA B N 1
ATOM 2664 C CA . ALA B 1 149 ? 3.691 -5.039 6.133 1 96.56 149 ALA B CA 1
ATOM 2665 C C . ALA B 1 149 ? 4.48 -6.336 6.285 1 96.56 149 ALA B C 1
ATOM 2667 O O . ALA B 1 149 ? 4.148 -7.348 5.668 1 96.56 149 ALA B O 1
ATOM 2668 N N . ASP B 1 150 ? 5.5 -6.184 7.086 1 91.81 150 ASP B N 1
ATOM 2669 C CA . ASP B 1 150 ? 6.219 -7.414 7.414 1 91.81 150 ASP B CA 1
ATOM 2670 C C . ASP B 1 150 ? 5.324 -8.383 8.188 1 91.81 150 ASP B C 1
ATOM 2672 O O . ASP B 1 150 ? 4.551 -7.961 9.055 1 91.81 150 ASP B O 1
ATOM 2676 N N . PRO B 1 151 ? 5.363 -9.547 7.723 1 78.62 151 PRO B N 1
ATOM 2677 C CA . PRO B 1 151 ? 4.516 -10.508 8.43 1 78.62 151 PRO B CA 1
ATOM 2678 C C . PRO B 1 151 ? 4.766 -10.516 9.938 1 78.62 151 PRO B C 1
ATOM 2680 O O . PRO B 1 151 ? 5.895 -10.297 10.383 1 78.62 151 PRO B O 1
ATOM 2683 N N . SER B 1 152 ? 3.725 -10.156 10.766 1 63.56 152 SER B N 1
ATOM 2684 C CA . SER B 1 152 ? 3.852 -10.211 12.211 1 63.56 152 SER B CA 1
ATOM 2685 C C . SER B 1 152 ? 4.43 -11.547 12.672 1 63.56 152 SER B C 1
ATOM 2687 O O . SER B 1 152 ? 4.191 -12.578 12.039 1 63.56 152 SER B O 1
ATOM 2689 N N . THR B 1 153 ? 5.645 -11.477 13.055 1 48 153 THR B N 1
ATOM 2690 C CA . THR B 1 153 ? 6.031 -12.711 13.727 1 48 153 THR B CA 1
ATOM 2691 C C . THR B 1 153 ? 5.027 -13.062 14.828 1 48 153 THR B C 1
ATOM 2693 O O . THR B 1 153 ? 4.859 -12.305 15.781 1 48 153 THR B O 1
ATOM 2696 N N . GLU B 1 154 ? 3.822 -13.195 14.445 1 43.59 154 GLU B N 1
ATOM 2697 C CA . GLU B 1 154 ? 3.098 -13.641 15.633 1 43.59 154 GLU B CA 1
ATOM 2698 C C . GLU B 1 154 ? 4.039 -14.297 16.641 1 43.59 154 GLU B C 1
ATOM 2700 O O . GLU B 1 154 ? 4.773 -15.227 16.297 1 43.59 154 GLU B O 1
ATOM 2705 N N . ALA B 1 155 ? 4.473 -13.414 17.578 1 39.84 155 ALA B N 1
ATOM 2706 C CA . ALA B 1 155 ? 5.188 -14.023 18.688 1 39.84 155 ALA B CA 1
ATOM 2707 C C . ALA B 1 155 ? 4.66 -15.422 18.984 1 39.84 155 ALA B C 1
ATOM 2709 O O . ALA B 1 155 ? 3.451 -15.609 19.156 1 39.84 155 ALA B O 1
ATOM 2710 N N . PHE B 1 156 ? 5.098 -16.375 18.172 1 35.25 156 PHE B N 1
ATOM 2711 C CA . PHE B 1 156 ? 4.773 -17.688 18.703 1 35.25 156 PHE B CA 1
ATOM 2712 C C . PHE B 1 156 ? 4.629 -17.641 20.219 1 35.25 156 PHE B C 1
ATOM 2714 O O . PHE B 1 156 ? 5.566 -17.266 20.922 1 35.25 156 PHE B O 1
ATOM 2721 N N . PRO B 1 157 ? 3.426 -17.641 20.766 1 41.19 157 PRO B N 1
ATOM 2722 C CA . PRO B 1 157 ? 3.459 -17.688 22.234 1 41.19 157 PRO B CA 1
ATOM 2723 C C . PRO B 1 157 ? 4.551 -18.594 22.781 1 41.19 157 PRO B C 1
ATOM 2725 O O . PRO B 1 157 ? 4.91 -19.594 22.141 1 41.19 157 PRO B O 1
ATOM 2728 N N . GLY B 1 158 ? 5.75 -18.078 22.984 1 33.66 158 GLY B N 1
ATOM 2729 C CA . GLY B 1 158 ? 6.668 -18.938 23.719 1 33.66 158 GLY B CA 1
ATOM 2730 C C . GLY B 1 158 ? 5.977 -20.109 24.391 1 33.66 158 GLY B C 1
ATOM 2731 O O . GLY B 1 158 ? 4.754 -20.109 24.531 1 33.66 158 GLY B O 1
ATOM 2732 N N . PHE B 1 159 ? 6.578 -21.297 24.469 1 34.22 159 PHE B N 1
ATOM 2733 C CA . PHE B 1 159 ? 6.141 -22.484 25.203 1 34.22 159 PHE B CA 1
ATOM 2734 C C . PHE B 1 159 ? 5.465 -22.078 26.516 1 34.22 159 PHE B C 1
ATOM 2736 O O . PHE B 1 159 ? 4.715 -22.859 27.094 1 34.22 159 PHE B O 1
ATOM 2743 N N . ASP B 1 160 ? 5.898 -21 27.016 1 35.72 160 ASP B N 1
ATOM 2744 C CA . ASP B 1 160 ? 5.402 -20.828 28.375 1 35.72 160 ASP B CA 1
ATOM 2745 C C . ASP B 1 160 ? 3.883 -20.672 28.391 1 35.72 160 ASP B C 1
ATOM 2747 O O . ASP B 1 160 ? 3.23 -21.062 29.359 1 35.72 160 ASP B O 1
ATOM 2751 N N . HIS B 1 161 ? 3.373 -19.938 27.516 1 34.81 161 HIS B N 1
ATOM 2752 C CA . HIS B 1 161 ? 1.96 -19.734 27.797 1 34.81 161 HIS B CA 1
ATOM 2753 C C . HIS B 1 161 ? 1.096 -20.812 27.156 1 34.81 161 HIS B C 1
ATOM 2755 O O . HIS B 1 161 ? -0.103 -20.609 26.953 1 34.81 161 HIS B O 1
ATOM 2761 N N . VAL B 1 162 ? 1.645 -21.828 26.547 1 35.03 162 VAL B N 1
ATOM 2762 C CA . VAL B 1 162 ? 0.831 -23.016 26.312 1 35.03 162 VAL B CA 1
ATOM 2763 C C . VAL B 1 162 ? 0.319 -23.547 27.641 1 35.03 162 VAL B C 1
ATOM 2765 O O . VAL B 1 162 ? 1.091 -24.094 28.438 1 35.03 162 VAL B O 1
ATOM 2768 N N . LEU B 1 163 ? -0.468 -22.844 28.422 1 32.41 163 LEU B N 1
ATOM 2769 C CA . LEU B 1 163 ? -1.113 -23.469 29.562 1 32.41 163 LEU B CA 1
ATOM 2770 C C . LEU B 1 163 ? -1.754 -24.797 29.188 1 32.41 163 LEU B C 1
ATOM 2772 O O . LEU B 1 163 ? -2.906 -24.828 28.75 1 32.41 163 LEU B O 1
ATOM 2776 N N . LEU B 1 164 ? -1.1 -25.641 28.328 1 33.59 164 LEU B N 1
ATOM 2777 C CA . LEU B 1 164 ? -1.667 -26.984 28.359 1 33.59 164 LEU B CA 1
ATOM 2778 C C . LEU B 1 164 ? -1.73 -27.516 29.797 1 33.59 164 LEU B C 1
ATOM 2780 O O . LEU B 1 164 ? -0.806 -27.297 30.578 1 33.59 164 LEU B O 1
ATOM 2784 N N . SER B 1 165 ? -2.873 -27.641 30.453 1 32.28 165 SER B N 1
ATOM 2785 C CA . SER B 1 165 ? -2.98 -28.375 31.719 1 32.28 165 SER B CA 1
ATOM 2786 C C . SER B 1 165 ? -2.168 -29.672 31.672 1 32.28 165 SER B C 1
ATOM 2788 O O . SER B 1 165 ? -1.842 -30.172 30.594 1 32.28 165 SER B O 1
ATOM 2790 N N . TYR B 1 166 ? -1.515 -30.078 32.719 1 35.19 166 TYR B N 1
ATOM 2791 C CA . TYR B 1 166 ? -0.84 -31.344 32.969 1 35.19 166 TYR B CA 1
ATOM 2792 C C . TYR B 1 166 ? -1.579 -32.5 32.281 1 35.19 166 TYR B C 1
ATOM 2794 O O . TYR B 1 166 ? -0.958 -33.344 31.656 1 35.19 166 TYR B O 1
ATOM 2802 N N . GLY B 1 167 ? -2.881 -32.469 32.469 1 37.31 167 GLY B N 1
ATOM 2803 C CA . GLY B 1 167 ? -3.695 -33.562 31.953 1 37.31 167 GLY B CA 1
ATOM 2804 C C . GLY B 1 167 ? -3.664 -33.656 30.438 1 37.31 167 GLY B C 1
ATOM 2805 O O . GLY B 1 167 ? -3.574 -34.75 29.891 1 37.31 167 GLY B O 1
ATOM 2806 N N . ASP B 1 168 ? -3.643 -32.469 29.891 1 41.25 168 ASP B N 1
ATOM 2807 C CA . ASP B 1 168 ? -3.785 -32.5 28.438 1 41.25 168 ASP B CA 1
ATOM 2808 C C . ASP B 1 168 ? -2.463 -32.844 27.75 1 41.25 168 ASP B C 1
ATOM 2810 O O . ASP B 1 168 ? -2.449 -33.5 26.719 1 41.25 168 ASP B O 1
ATOM 2814 N N . LEU B 1 169 ? -1.372 -32.5 28.312 1 38 169 LEU B N 1
ATOM 2815 C CA . LEU B 1 169 ? -0.057 -32.906 27.828 1 38 169 LEU B CA 1
ATOM 2816 C C . LEU B 1 169 ? 0.146 -34.406 28.016 1 38 169 LEU B C 1
ATOM 2818 O O . LEU B 1 169 ? 0.695 -35.062 27.141 1 38 169 LEU B O 1
ATOM 2822 N N . GLN B 1 170 ? -0.235 -34.938 29.203 1 39.19 170 GLN B N 1
ATOM 2823 C CA . GLN B 1 170 ? -0.107 -36.375 29.469 1 39.19 170 GLN B CA 1
ATOM 2824 C C . GLN B 1 170 ? -0.878 -37.188 28.453 1 39.19 170 GLN B C 1
ATOM 2826 O O . GLN B 1 170 ? -0.429 -38.281 28.062 1 39.19 170 GLN B O 1
ATOM 2831 N N . SER B 1 171 ? -2.029 -36.75 28.078 1 43.03 171 SER B N 1
ATOM 2832 C CA . SER B 1 171 ? -2.842 -37.562 27.172 1 43.03 171 SER B CA 1
ATOM 2833 C C . SER B 1 171 ? -2.195 -37.688 25.797 1 43.03 171 SER B C 1
ATOM 2835 O O . SER B 1 171 ? -2.414 -38.656 25.078 1 43.03 171 SER B O 1
ATOM 2837 N N . MET B 1 172 ? -1.426 -36.594 25.484 1 38.03 172 MET B N 1
ATOM 2838 C CA . MET B 1 172 ? -0.808 -36.688 24.172 1 38.03 172 MET B CA 1
ATOM 2839 C C . MET B 1 172 ? 0.442 -37.562 24.219 1 38.03 172 MET B C 1
ATOM 2841 O O . MET B 1 172 ? 0.796 -38.188 23.219 1 38.03 172 MET B O 1
ATOM 2845 N N . VAL B 1 173 ? 1.206 -37.344 25.188 1 38.97 173 VAL B N 1
ATOM 2846 C CA . VAL B 1 173 ? 2.451 -38.094 25.234 1 38.97 173 VAL B CA 1
ATOM 2847 C C . VAL B 1 173 ? 2.162 -39.531 25.625 1 38.97 173 VAL B C 1
ATOM 2849 O O . VAL B 1 173 ? 3.029 -40.406 25.5 1 38.97 173 VAL B O 1
ATOM 2852 N N . THR B 1 174 ? 1.015 -39.656 26.422 1 36.53 174 THR B N 1
ATOM 2853 C CA . THR B 1 174 ? 0.848 -41.062 26.781 1 36.53 174 THR B CA 1
ATOM 2854 C C . THR B 1 174 ? 0.455 -41.906 25.562 1 36.53 174 THR B C 1
ATOM 2856 O O . THR B 1 174 ? -0.57 -41.625 24.938 1 36.53 174 THR B O 1
ATOM 2859 N N . PRO B 1 175 ? 1.451 -42.375 24.891 1 36.81 175 PRO B N 1
ATOM 2860 C CA . PRO B 1 175 ? 1.17 -43.344 23.844 1 36.81 175 PRO B CA 1
ATOM 2861 C C . PRO B 1 175 ? 0.016 -44.281 24.203 1 36.81 175 PRO B C 1
ATOM 2863 O O . PRO B 1 175 ? -0.103 -44.719 25.344 1 36.81 175 PRO B O 1
ATOM 2866 N N . ALA B 1 176 ? -1.281 -44 23.656 1 37.16 176 ALA B N 1
ATOM 2867 C CA . ALA B 1 176 ? -2.34 -45 23.797 1 37.16 176 ALA B CA 1
ATOM 2868 C C . ALA B 1 176 ? -1.763 -46.406 23.812 1 37.16 176 ALA B C 1
ATOM 2870 O O . ALA B 1 176 ? -2.424 -47.344 23.391 1 37.16 176 ALA B O 1
ATOM 2871 N N . THR B 1 177 ? -0.475 -46.5 23.906 1 33.72 177 THR B N 1
ATOM 2872 C CA . THR B 1 177 ? -0.074 -47.906 23.828 1 33.72 177 THR B CA 1
ATOM 2873 C C . THR B 1 177 ? -0.921 -48.75 24.75 1 33.72 177 THR B C 1
ATOM 2875 O O . THR B 1 177 ? -1.126 -49.969 24.5 1 33.72 177 THR B O 1
ATOM 2878 N N . GLN B 1 178 ? -0.955 -48.312 26 1 31.81 178 GLN B N 1
ATOM 2879 C CA . GLN B 1 178 ? -1.157 -49.438 26.922 1 31.81 178 GLN B CA 1
ATOM 2880 C C . GLN B 1 178 ? -2.615 -49.875 26.938 1 31.81 178 GLN B C 1
ATOM 2882 O O . GLN B 1 178 ? -3.051 -50.594 27.859 1 31.81 178 GLN B O 1
ATOM 2887 N N . ALA B 1 179 ? -3.518 -49.219 26.234 1 32.47 179 ALA B N 1
ATOM 2888 C CA . ALA B 1 179 ? -4.801 -49.875 26.453 1 32.47 179 ALA B CA 1
ATOM 2889 C C . ALA B 1 179 ? -4.711 -51.344 26.188 1 32.47 179 ALA B C 1
ATOM 2891 O O . ALA B 1 179 ? -5.105 -52.188 27.016 1 32.47 179 ALA B O 1
ATOM 2892 N N . GLY B 1 180 ? -5.395 -51.875 25.016 1 29.95 180 GLY B N 1
ATOM 2893 C CA . GLY B 1 180 ? -6.043 -53.188 24.844 1 29.95 180 GLY B CA 1
ATOM 2894 C C . GLY B 1 180 ? -5.062 -54.312 24.594 1 29.95 180 GLY B C 1
ATOM 2895 O O . GLY B 1 180 ? -5.219 -55.062 23.641 1 29.95 180 GLY B O 1
ATOM 2896 N N . ALA B 1 181 ? -3.744 -54.156 24.797 1 30.89 181 ALA B N 1
ATOM 2897 C CA . ALA B 1 181 ? -3.15 -55.469 24.594 1 30.89 181 ALA B CA 1
ATOM 2898 C C . ALA B 1 181 ? -3.783 -56.5 25.531 1 30.89 181 ALA B C 1
ATOM 2900 O O . ALA B 1 181 ? -3.854 -56.312 26.734 1 30.89 181 ALA B O 1
ATOM 2901 N N . PRO B 1 182 ? -4.781 -57.281 24.953 1 34.16 182 PRO B N 1
ATOM 2902 C CA . PRO B 1 182 ? -5.398 -58.375 25.75 1 34.16 182 PRO B CA 1
ATOM 2903 C C . PRO B 1 182 ? -4.383 -59.125 26.594 1 34.16 182 PRO B C 1
ATOM 2905 O O . PRO B 1 182 ? -3.197 -59.188 26.25 1 34.16 182 PRO B O 1
ATOM 2908 N N . PRO B 1 183 ? -4.652 -59.25 27.922 1 33.28 183 PRO B N 1
ATOM 2909 C CA . PRO B 1 183 ? -3.789 -60.062 28.797 1 33.28 183 PRO B CA 1
ATOM 2910 C C . PRO B 1 183 ? -3.293 -61.344 28.141 1 33.28 183 PRO B C 1
ATOM 2912 O O . PRO B 1 183 ? -3.994 -61.906 27.297 1 33.28 183 PRO B O 1
ATOM 2915 N N . TRP B 1 184 ? -2.045 -61.281 27.562 1 27.78 184 TRP B N 1
ATOM 2916 C CA . TRP B 1 184 ? -1.419 -62.531 27.125 1 27.78 184 TRP B CA 1
ATOM 2917 C C . TRP B 1 184 ? -1.759 -63.656 28.078 1 27.78 184 TRP B C 1
ATOM 2919 O O . TRP B 1 184 ? -1.593 -63.531 29.297 1 27.78 184 TRP B O 1
ATOM 2929 N N . ARG B 1 185 ? -3.023 -64.188 27.953 1 29.34 185 ARG B N 1
ATOM 2930 C CA . ARG B 1 185 ? -3.381 -65.375 28.703 1 29.34 185 ARG B CA 1
ATOM 2931 C C . ARG B 1 185 ? -2.285 -66.438 28.609 1 29.34 185 ARG B C 1
ATOM 2933 O O . ARG B 1 185 ? -1.883 -66.875 27.516 1 29.34 185 ARG B O 1
ATOM 2940 N N . PRO B 1 186 ? -1.422 -66.312 29.609 1 29.73 186 PRO B N 1
ATOM 2941 C CA . PRO B 1 186 ? -0.478 -67.438 29.672 1 29.73 186 PRO B CA 1
ATOM 2942 C C . PRO B 1 186 ? -1.138 -68.812 29.375 1 29.73 186 PRO B C 1
ATOM 2944 O O . PRO B 1 186 ? -2.234 -69.062 29.875 1 29.73 186 PRO B O 1
ATOM 2947 N N . TYR B 1 187 ? -1.21 -69.125 28.047 1 25.06 187 TYR B N 1
ATOM 2948 C CA . TYR B 1 187 ? -1.61 -70.5 27.797 1 25.06 187 TYR B CA 1
ATOM 2949 C C . TYR B 1 187 ? -0.978 -71.438 28.812 1 25.06 187 TYR B C 1
ATOM 2951 O O . TYR B 1 187 ? 0.248 -71.5 28.922 1 25.06 187 TYR B O 1
ATOM 2959 N N . ALA B 1 188 ? -1.715 -71.562 29.969 1 27.75 188 ALA B N 1
ATOM 2960 C CA . ALA B 1 188 ? -1.455 -72.688 30.891 1 27.75 188 ALA B CA 1
ATOM 2961 C C . ALA B 1 188 ? -1.121 -73.938 30.125 1 27.75 188 ALA B C 1
ATOM 2963 O O . ALA B 1 188 ? -1.747 -74.25 29.109 1 27.75 188 ALA B O 1
ATOM 2964 N N . GLY B 1 189 ? 0.181 -74.25 30.172 1 22.09 189 GLY B N 1
ATOM 2965 C CA . GLY B 1 189 ? 0.742 -75.562 29.828 1 22.09 189 GLY B CA 1
ATOM 2966 C C . GLY B 1 189 ? -0.185 -76.688 30.141 1 22.09 189 GLY B C 1
ATOM 2967 O O . GLY B 1 189 ? -0.614 -76.875 31.281 1 22.09 189 GLY B O 1
ATOM 2968 N N . SER B 1 190 ? -1.26 -76.875 29.312 1 23.3 190 SER B N 1
ATOM 2969 C CA . SER B 1 190 ? -1.875 -78.188 29.391 1 23.3 190 SER B CA 1
ATOM 2970 C C . SER B 1 190 ? -0.825 -79.25 29.594 1 23.3 190 SER B C 1
ATOM 2972 O O . SER B 1 190 ? 0.112 -79.375 28.797 1 23.3 190 SER B O 1
ATOM 2974 N N . THR B 1 191 ? -0.613 -79.625 30.875 1 21.52 191 THR B N 1
ATOM 2975 C CA . THR B 1 191 ? -0.538 -81.062 31.109 1 21.52 191 THR B CA 1
ATOM 2976 C C . THR B 1 191 ? -1.84 -81.688 30.703 1 21.52 191 THR B C 1
ATOM 2978 O O . THR B 1 191 ? -2.922 -81.125 30.859 1 21.52 191 THR B O 1
#

Sequence (382 aa):
MESPQLVPEPFVLSLGAVLGAAGLDPHDVLAIRHTYKESGLPSRAAATPERVLAYTREQHHVGKFPKEPARHWLIFMGEGGRRSRLTAVYENRGEAVAERTERHRYYDVAPVPLLASLEERLVVEWSADPVNWAKRGPLAARFPVLEIADPSTEAFPGFDHVLLSYGDLQSMVTPATQAGAPPWRPYAGSTMESPQLVPEPFVLSLGAVLGAAGLDPHDVLAIRHTYKESGLPSRAAATPERVLAYTREQHHVGKFPKEPARHWLIFMGEGGRRSRLTAVYENRGEAVAERTERHRYYDVAPVPLLASLEERLVVEWSADPVNWAKRGPLAARFPVLEIADPSTEAFPGFDHVLLSYGDLQSMVTPATQAGAPPWRPYAGST